Protein AF-A0A7V9KJ87-F1 (afdb_monomer_lite)

Foldseek 3Di:
DDPVVVVVVVVVVVVVPPPPDDDDDDDDDDDDDDPPDPDDPPPPPLPPPPPDDPADEFQDFAPALSRHQQSDADPRTHHHDVQQAPHGLVFACLPDPHFAAGPPDPQWGWFAAPSSGIHIFGLVLWDADADDAQVVLCVVRNPPKTKTAHPHDSDDNPRRITITHRDDPPPPPPVDDPPPPPDDPPPDDDDDD

Radius of gyration: 27.13 Å; chains: 1; bounding box: 81×59×67 Å

Secondary structure (DSSP, 8-state):
--THHHHHHHHHHHHTTSS---S----------------S-SSSGGGSTTSSS-PBPTTSB-SSGGGBTTS-EETTEE-PPTT-TT--TT--TTTSSS--EETTEEEEEEEEBTTS-EEEEEEEEEE----SSHHHHHHHH-TT-EEEE--STTS-TTTSEEEEEE--------S---------SSSS-----

Structure (mmCIF, N/CA/C/O backbone):
data_AF-A0A7V9KJ87-F1
#
_entry.id   AF-A0A7V9KJ87-F1
#
loop_
_atom_site.group_PDB
_atom_site.id
_atom_site.type_symbol
_atom_site.label_atom_id
_atom_site.label_alt_id
_atom_site.label_comp_id
_atom_site.label_asym_id
_atom_site.label_entity_id
_atom_site.label_seq_id
_atom_site.pdbx_PDB_ins_code
_atom_site.Cartn_x
_atom_site.Cartn_y
_atom_site.Cartn_z
_atom_site.occupancy
_atom_site.B_iso_or_equiv
_atom_site.auth_seq_id
_atom_site.auth_comp_id
_atom_site.auth_asym_id
_atom_site.auth_atom_id
_atom_site.pdbx_PDB_model_num
ATOM 1 N N . MET A 1 1 ? -3.103 -30.016 -37.777 1.00 51.94 1 MET A N 1
ATOM 2 C CA . MET A 1 1 ? -3.521 -29.945 -36.360 1.00 51.94 1 MET A CA 1
ATOM 3 C C . MET A 1 1 ? -4.794 -30.754 -36.247 1.00 51.94 1 MET A C 1
ATOM 5 O O . MET A 1 1 ? -5.833 -30.295 -36.702 1.00 51.94 1 MET A O 1
ATOM 9 N N . ASP A 1 2 ? -4.675 -31.987 -35.764 1.00 58.41 2 ASP A N 1
ATOM 10 C CA . ASP A 1 2 ? -5.720 -33.006 -35.881 1.00 58.41 2 ASP A CA 1
ATOM 11 C C . ASP A 1 2 ? -6.786 -32.854 -34.793 1.00 58.41 2 ASP A C 1
ATOM 13 O O . ASP A 1 2 ? -6.514 -33.025 -33.601 1.00 58.41 2 ASP A O 1
ATOM 17 N N 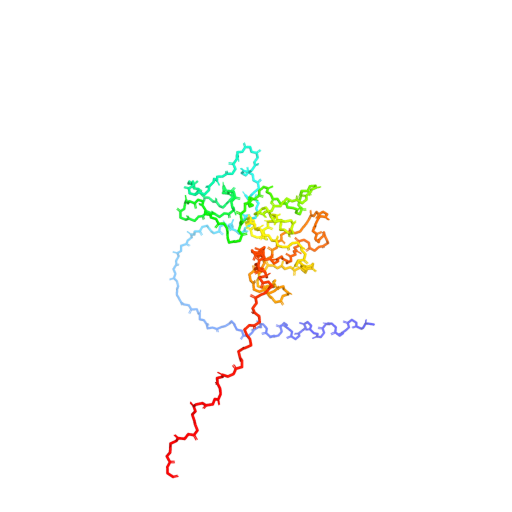. GLY A 1 3 ? -8.010 -32.524 -35.215 1.00 56.44 3 GLY A N 1
ATOM 18 C CA . GLY A 1 3 ? -9.161 -32.304 -34.330 1.00 56.44 3 GLY A CA 1
ATOM 19 C C . GLY A 1 3 ? -9.594 -33.546 -33.545 1.00 56.44 3 GLY A C 1
ATOM 20 O O . GLY A 1 3 ? -10.187 -33.421 -32.477 1.00 56.44 3 GLY A O 1
ATOM 21 N N . GLU A 1 4 ? -9.225 -34.743 -34.001 1.00 65.00 4 GLU A N 1
ATOM 22 C CA . GLU A 1 4 ? -9.594 -36.007 -33.349 1.00 65.00 4 GLU A CA 1
ATOM 23 C C . GLU A 1 4 ? -8.872 -36.231 -32.011 1.00 65.00 4 GLU A C 1
ATOM 25 O O . GLU A 1 4 ? -9.375 -36.924 -31.125 1.00 65.00 4 GLU A O 1
ATOM 30 N N . ARG A 1 5 ? -7.715 -35.587 -31.809 1.00 63.75 5 ARG A N 1
ATOM 31 C CA . ARG A 1 5 ? -6.933 -35.717 -30.570 1.00 63.75 5 ARG A CA 1
ATOM 32 C C . ARG A 1 5 ? -7.550 -34.971 -29.385 1.00 63.75 5 ARG A C 1
ATOM 34 O O . ARG A 1 5 ? -7.338 -35.365 -28.240 1.00 63.75 5 ARG A O 1
ATOM 41 N N . LEU A 1 6 ? -8.324 -33.917 -29.648 1.00 69.12 6 LEU A N 1
ATOM 42 C CA . LEU A 1 6 ? -9.006 -33.137 -28.610 1.00 69.12 6 LEU A CA 1
ATOM 43 C C . LEU A 1 6 ? -10.250 -33.856 -28.075 1.00 69.12 6 LEU A C 1
ATOM 45 O O . LEU A 1 6 ? -10.506 -33.808 -26.870 1.00 69.12 6 LEU A O 1
ATOM 49 N N . ASP A 1 7 ? -10.962 -34.585 -28.936 1.00 65.31 7 ASP A N 1
ATOM 50 C CA . ASP A 1 7 ? -12.196 -35.289 -28.566 1.00 65.31 7 ASP A CA 1
ATOM 51 C C . ASP A 1 7 ? -11.928 -36.501 -27.648 1.00 65.31 7 ASP A C 1
ATOM 53 O O . ASP A 1 7 ? -12.710 -36.819 -26.747 1.00 65.31 7 ASP A O 1
ATOM 57 N N . GLN A 1 8 ? -10.761 -37.144 -27.787 1.00 64.38 8 GLN A N 1
ATOM 58 C CA . GLN A 1 8 ? -10.353 -38.234 -26.891 1.00 64.38 8 GLN A CA 1
ATOM 59 C C . GLN A 1 8 ? -10.003 -37.756 -25.473 1.00 64.38 8 GLN A C 1
ATOM 61 O O . GLN A 1 8 ? -10.285 -38.469 -24.508 1.00 64.38 8 GLN A O 1
ATOM 66 N N . MET A 1 9 ? -9.453 -36.546 -25.309 1.00 65.56 9 MET A N 1
ATOM 67 C CA . MET A 1 9 ? -9.140 -36.011 -23.974 1.00 65.56 9 MET A CA 1
ATOM 68 C C . MET A 1 9 ? -10.388 -35.550 -23.211 1.00 65.56 9 MET A C 1
ATOM 70 O O . MET A 1 9 ? -10.408 -35.590 -21.983 1.00 65.56 9 MET A O 1
ATOM 74 N N . THR A 1 10 ? -11.458 -35.152 -23.903 1.00 64.19 10 THR A N 1
ATOM 75 C CA . THR A 1 10 ? -12.707 -34.739 -23.239 1.00 64.19 10 THR A CA 1
ATOM 76 C C . THR A 1 10 ? -13.516 -35.938 -22.736 1.00 64.19 10 THR A C 1
ATOM 78 O O . THR A 1 10 ? -14.139 -35.863 -21.674 1.00 64.19 10 THR A O 1
ATOM 81 N N . LYS A 1 11 ? -13.453 -37.080 -23.435 1.00 63.59 11 LYS A N 1
ATOM 82 C CA . LYS A 1 11 ? -14.162 -38.311 -23.044 1.00 63.59 11 LYS A CA 1
ATOM 83 C C . LYS A 1 11 ? -13.616 -38.957 -21.762 1.00 63.59 11 LYS A C 1
ATOM 85 O O . LYS A 1 11 ? -14.397 -39.515 -20.992 1.00 63.59 11 LYS A O 1
ATOM 90 N N . THR A 1 12 ? -12.321 -38.836 -21.466 1.00 59.53 12 THR A N 1
ATOM 91 C CA . THR A 1 12 ? -11.727 -39.429 -20.249 1.00 59.53 12 THR A CA 1
ATOM 92 C C . THR A 1 12 ? -12.060 -38.650 -18.971 1.00 59.53 12 THR A C 1
ATOM 94 O O . THR A 1 12 ? -12.232 -39.251 -17.910 1.00 59.53 12 THR A O 1
ATOM 97 N N . LEU A 1 13 ? -12.260 -37.331 -19.059 1.00 57.34 13 LEU A N 1
ATOM 98 C CA . LEU A 1 13 ? -12.658 -36.492 -17.918 1.00 57.34 13 LEU A CA 1
ATOM 99 C C . LEU A 1 13 ? -14.139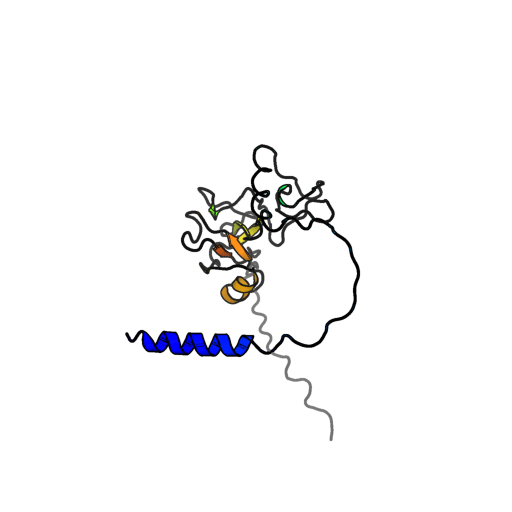 -36.660 -17.529 1.00 57.34 13 LEU A C 1
ATOM 101 O O . LEU A 1 13 ? -14.483 -36.578 -16.346 1.00 57.34 13 LEU A O 1
ATOM 105 N N . ALA A 1 14 ? -15.015 -36.964 -18.492 1.00 56.22 14 ALA A N 1
ATOM 106 C CA . ALA A 1 14 ? -16.431 -37.224 -18.224 1.00 56.22 14 ALA A CA 1
ATOM 107 C C . ALA A 1 14 ? -16.663 -38.563 -17.492 1.00 56.22 14 ALA A C 1
ATOM 109 O O . ALA A 1 14 ? -17.558 -38.664 -16.654 1.00 56.22 14 ALA A O 1
ATOM 110 N N . ALA A 1 15 ? -15.822 -39.575 -17.732 1.00 55.34 15 ALA A N 1
ATOM 111 C CA . ALA A 1 15 ? -15.936 -40.875 -17.066 1.00 55.34 15 ALA A CA 1
ATOM 112 C C . ALA A 1 15 ? -15.489 -40.845 -15.588 1.00 55.34 15 ALA A C 1
ATOM 114 O O . ALA A 1 15 ? -16.014 -41.594 -14.765 1.00 55.34 15 ALA A O 1
ATOM 115 N N . ALA A 1 16 ? -14.573 -39.943 -15.217 1.00 52.59 16 ALA A N 1
ATOM 116 C CA . ALA A 1 16 ? -14.042 -39.849 -13.853 1.00 52.59 16 ALA A CA 1
ATOM 117 C C . ALA A 1 16 ? -14.986 -39.151 -12.848 1.00 52.59 16 ALA A C 1
ATOM 119 O O . ALA A 1 16 ? -14.766 -39.221 -11.639 1.00 52.59 16 ALA A O 1
ATOM 120 N N . THR A 1 17 ? -16.048 -38.486 -13.315 1.00 52.00 17 THR A N 1
ATOM 121 C CA . THR A 1 17 ? -16.971 -37.716 -12.456 1.00 52.00 17 THR A CA 1
ATOM 122 C C . THR A 1 17 ? -18.294 -38.433 -12.148 1.00 52.00 17 THR A C 1
ATOM 124 O O . THR A 1 17 ? -19.100 -37.925 -11.366 1.00 52.00 17 THR A O 1
ATOM 127 N N . ALA A 1 18 ? -18.507 -39.645 -12.674 1.00 51.78 18 ALA A N 1
ATOM 128 C CA . ALA A 1 18 ? -19.776 -40.373 -12.565 1.00 51.78 18 ALA A CA 1
ATOM 129 C C . ALA A 1 18 ? -19.898 -41.348 -11.366 1.00 51.78 18 ALA A C 1
ATOM 131 O O . ALA A 1 18 ? -20.960 -41.935 -11.166 1.00 51.78 18 ALA A O 1
ATOM 132 N N . THR A 1 19 ? -18.870 -41.512 -10.524 1.00 52.78 19 THR A N 1
ATOM 133 C CA . THR A 1 19 ? -18.797 -42.601 -9.516 1.00 52.78 19 THR A CA 1
ATOM 134 C C . THR A 1 19 ? -18.666 -42.152 -8.053 1.00 52.78 19 THR A C 1
ATOM 136 O O . THR A 1 19 ? -18.050 -42.837 -7.244 1.00 52.78 19 THR A O 1
ATOM 139 N N . ARG A 1 20 ? -19.283 -41.031 -7.643 1.00 51.78 20 ARG A N 1
ATOM 140 C CA . ARG A 1 20 ? -19.426 -40.684 -6.202 1.00 51.78 20 ARG A CA 1
ATOM 141 C C . ARG A 1 20 ? -20.788 -40.096 -5.823 1.00 51.78 20 ARG A C 1
ATOM 143 O O . ARG A 1 20 ? -20.880 -39.125 -5.077 1.00 51.78 20 ARG A O 1
ATOM 150 N N . ARG A 1 21 ? -21.876 -40.685 -6.322 1.00 53.84 21 ARG A N 1
ATOM 151 C CA . ARG A 1 21 ? -23.233 -40.417 -5.814 1.00 53.84 21 ARG A CA 1
ATOM 152 C C . ARG A 1 21 ? -24.011 -41.710 -5.637 1.00 53.84 21 ARG A C 1
ATOM 154 O O . ARG A 1 21 ? -24.773 -42.092 -6.515 1.00 53.84 21 ARG A O 1
ATOM 161 N N . ARG A 1 22 ? -23.836 -42.354 -4.489 1.00 54.72 22 ARG A N 1
ATOM 162 C CA . ARG A 1 22 ? -24.800 -43.249 -3.827 1.00 54.72 22 ARG A CA 1
ATOM 163 C C . ARG A 1 22 ? -24.278 -43.462 -2.408 1.00 54.72 22 ARG A C 1
ATOM 165 O O . ARG A 1 22 ? -23.069 -43.567 -2.258 1.00 54.72 22 ARG A O 1
ATOM 172 N N . VAL A 1 23 ? -25.189 -43.547 -1.430 1.00 55.09 23 VAL A N 1
ATOM 173 C CA . VAL A 1 23 ? -24.959 -43.574 0.037 1.00 55.09 23 VAL A CA 1
ATOM 174 C C . VAL A 1 23 ? -24.826 -42.130 0.581 1.00 55.09 23 VAL A C 1
ATOM 176 O O . VAL A 1 23 ? -23.797 -41.504 0.401 1.00 55.09 23 VAL A O 1
ATOM 179 N N . LEU A 1 24 ? -25.835 -41.449 1.147 1.00 57.38 24 LEU A N 1
ATOM 180 C CA . LEU A 1 24 ? -26.995 -41.863 1.947 1.00 57.38 24 LEU A CA 1
ATOM 181 C C . LEU A 1 24 ? -28.214 -40.946 1.727 1.00 57.38 24 LEU A C 1
ATOM 183 O O . LEU A 1 24 ? -28.105 -39.723 1.684 1.00 57.38 24 LEU A O 1
ATOM 187 N N . ARG A 1 25 ? -29.387 -41.580 1.638 1.00 50.22 25 ARG A N 1
ATOM 188 C CA . ARG A 1 25 ? -30.725 -40.999 1.810 1.00 50.22 25 ARG A CA 1
ATOM 189 C C . ARG A 1 25 ? -31.203 -41.299 3.240 1.00 50.22 25 ARG A C 1
ATOM 191 O O . ARG A 1 25 ? -31.045 -42.430 3.683 1.00 50.22 25 ARG A O 1
ATOM 198 N N . GLY A 1 26 ? -31.859 -40.325 3.874 1.00 51.03 26 GLY A N 1
ATOM 199 C CA . GLY A 1 26 ? -32.592 -40.435 5.151 1.00 51.03 26 GLY A CA 1
ATOM 200 C C . GLY A 1 26 ? -32.078 -39.400 6.162 1.00 51.03 26 GLY A C 1
ATOM 201 O O . GLY A 1 26 ? -30.887 -39.381 6.417 1.00 51.03 26 GLY A O 1
ATOM 202 N N . LEU A 1 27 ? -32.840 -38.471 6.745 1.00 50.53 27 LEU A N 1
ATOM 203 C CA . LEU A 1 27 ? -34.281 -38.299 6.915 1.00 50.53 27 LEU A CA 1
ATOM 204 C C . LEU A 1 27 ? -34.658 -36.795 6.921 1.00 50.53 27 LEU A C 1
ATOM 206 O O . LEU A 1 27 ? -33.938 -35.950 7.436 1.00 50.53 27 LEU A O 1
ATOM 210 N N . THR A 1 28 ? -35.824 -36.525 6.335 1.00 58.16 28 THR A N 1
ATOM 211 C CA . THR A 1 28 ? -36.839 -35.475 6.574 1.00 58.16 28 THR A CA 1
ATOM 212 C C . THR A 1 28 ? -36.620 -34.384 7.642 1.00 58.16 28 THR A C 1
ATOM 214 O O . THR A 1 28 ? -36.520 -34.684 8.825 1.00 58.16 28 THR A O 1
ATOM 217 N N . THR A 1 29 ? -36.835 -33.111 7.284 1.00 46.66 29 THR A N 1
ATOM 218 C CA . THR A 1 29 ? -38.068 -32.345 7.609 1.00 46.66 29 THR A CA 1
ATOM 219 C C . THR A 1 29 ? -38.040 -30.931 7.013 1.00 46.66 29 THR A C 1
ATOM 221 O O . THR A 1 29 ? -36.999 -30.367 6.696 1.00 46.66 29 THR A O 1
ATOM 224 N N . ARG A 1 30 ? -39.249 -30.417 6.784 1.00 50.03 30 ARG A N 1
ATOM 225 C CA . ARG A 1 30 ? -39.627 -29.185 6.090 1.00 50.03 30 ARG A CA 1
ATOM 226 C C . ARG A 1 30 ? -39.151 -27.908 6.795 1.00 50.03 30 ARG A C 1
ATOM 228 O O . ARG A 1 30 ? -39.484 -27.696 7.954 1.00 50.03 30 ARG A O 1
ATOM 235 N N . SER A 1 31 ? -38.630 -26.969 6.012 1.00 47.84 31 SER A N 1
ATOM 236 C CA . SER A 1 31 ? -39.124 -25.587 6.028 1.00 47.84 31 SER A CA 1
ATOM 237 C C . SER A 1 31 ? -38.894 -24.928 4.667 1.00 47.84 31 SER A C 1
ATOM 239 O O . SER A 1 31 ? -37.776 -24.831 4.164 1.00 47.84 31 SER A O 1
ATOM 241 N N . LEU A 1 32 ? -40.002 -24.510 4.046 1.00 53.22 32 LEU A N 1
ATOM 242 C CA . LEU A 1 32 ? -39.994 -23.505 2.994 1.00 53.22 32 LEU A CA 1
ATOM 243 C C . LEU A 1 32 ? -39.412 -22.219 3.589 1.00 53.22 32 LEU A C 1
ATOM 245 O O . LEU A 1 32 ? -39.958 -21.673 4.544 1.00 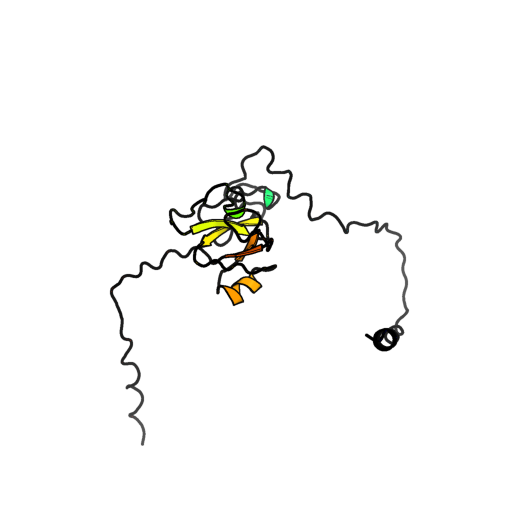53.22 32 LEU A O 1
ATOM 249 N N . GLY A 1 33 ? -38.336 -21.723 2.993 1.00 49.75 33 GLY A N 1
ATOM 250 C CA . GLY A 1 33 ? -37.773 -20.417 3.296 1.00 49.75 33 GLY A CA 1
ATOM 251 C C . GLY A 1 33 ? -37.000 -19.924 2.086 1.00 49.75 33 GLY A C 1
ATOM 252 O O . GLY A 1 33 ? -35.960 -20.477 1.745 1.00 49.75 33 GLY A O 1
ATOM 253 N N . PHE A 1 34 ? -37.553 -18.921 1.411 1.00 52.38 34 PHE A N 1
ATOM 254 C CA . PHE A 1 34 ? -36.993 -18.224 0.257 1.00 52.38 34 PHE A CA 1
ATOM 255 C C . PHE A 1 34 ? -35.479 -17.969 0.388 1.00 52.38 34 PHE A C 1
ATOM 257 O O . PHE A 1 34 ? -35.051 -17.053 1.086 1.00 52.38 34 PHE A O 1
ATOM 264 N N . ALA A 1 35 ? -34.667 -18.724 -0.351 1.00 49.59 35 ALA A N 1
ATOM 265 C CA . ALA A 1 35 ? -33.247 -18.439 -0.544 1.00 49.59 35 ALA A CA 1
ATOM 266 C C . ALA A 1 35 ? -33.029 -17.784 -1.918 1.00 49.59 35 ALA A C 1
ATOM 268 O O . ALA A 1 35 ? -32.321 -18.309 -2.774 1.00 49.59 35 ALA A O 1
ATOM 269 N N . LEU A 1 36 ? -33.663 -16.629 -2.147 1.00 51.75 36 LEU A N 1
ATOM 270 C CA . LEU A 1 36 ? -33.323 -15.780 -3.288 1.00 51.75 36 LEU A CA 1
ATOM 271 C C . LEU A 1 36 ? -32.022 -15.023 -2.983 1.00 51.75 36 LEU A C 1
ATOM 273 O O . LEU A 1 36 ? -31.989 -14.042 -2.245 1.00 51.75 36 LEU A O 1
ATOM 277 N N . SER A 1 37 ? -30.943 -15.530 -3.575 1.00 51.88 37 SER A N 1
ATOM 278 C CA . SER A 1 37 ? -29.940 -14.746 -4.301 1.00 51.88 37 SER A CA 1
ATOM 279 C C . SER A 1 37 ? -29.427 -13.469 -3.622 1.00 51.88 37 SER A C 1
ATOM 281 O O . SER A 1 37 ? -29.738 -12.354 -4.030 1.00 51.88 37 SER A O 1
ATOM 283 N N . ARG A 1 38 ? -28.512 -13.620 -2.658 1.00 48.00 38 ARG A N 1
ATOM 284 C CA . ARG A 1 38 ? -27.535 -12.571 -2.303 1.00 48.00 38 ARG A CA 1
ATOM 285 C C . ARG A 1 38 ? -26.102 -13.060 -2.526 1.00 48.00 38 ARG A C 1
ATOM 287 O O . ARG A 1 38 ? -25.274 -13.053 -1.624 1.00 48.00 38 ARG A O 1
ATOM 294 N N . ARG A 1 39 ? -25.801 -13.512 -3.744 1.00 48.53 39 ARG A N 1
ATOM 295 C CA . ARG A 1 39 ? -24.422 -13.658 -4.237 1.00 48.53 39 ARG A CA 1
ATOM 296 C C . ARG A 1 39 ? -24.271 -12.784 -5.473 1.00 48.53 39 ARG A C 1
ATOM 298 O O . ARG A 1 39 ? -24.694 -13.159 -6.555 1.00 48.53 39 ARG A O 1
ATOM 305 N N . GLY A 1 40 ? -23.708 -11.600 -5.274 1.00 46.19 40 GLY A N 1
ATOM 306 C CA . GLY A 1 40 ? -23.420 -10.644 -6.338 1.00 46.19 40 GLY A CA 1
ATOM 307 C C . GLY A 1 40 ? -23.692 -9.226 -5.859 1.00 46.19 40 GLY A C 1
ATOM 308 O O . GLY A 1 40 ? -24.838 -8.903 -5.573 1.00 46.19 40 GLY A O 1
ATOM 309 N N . ARG A 1 41 ? -22.636 -8.402 -5.807 1.00 45.31 41 ARG A N 1
ATOM 310 C CA . ARG A 1 41 ? -22.544 -7.017 -5.280 1.00 45.31 41 ARG A CA 1
ATOM 311 C C . ARG A 1 41 ? -21.975 -6.895 -3.859 1.00 45.31 41 ARG A C 1
ATOM 313 O O . ARG A 1 41 ? -22.592 -6.300 -2.984 1.00 45.31 41 ARG A O 1
ATOM 320 N N . ALA A 1 42 ? -20.755 -7.394 -3.654 1.00 43.12 42 ALA A N 1
ATOM 321 C CA . ALA A 1 42 ? -19.874 -6.888 -2.594 1.00 43.12 42 ALA A CA 1
ATOM 322 C C . ALA A 1 42 ? -18.767 -5.946 -3.122 1.00 43.12 42 ALA A C 1
ATOM 324 O O . ALA A 1 42 ? -18.072 -5.338 -2.318 1.00 43.12 42 ALA A O 1
ATOM 325 N N . ASP A 1 43 ? -18.647 -5.747 -4.443 1.00 44.69 43 ASP A N 1
ATOM 326 C CA . ASP A 1 43 ? -17.518 -5.002 -5.033 1.00 44.69 43 ASP A CA 1
ATOM 327 C C . ASP A 1 43 ? -17.849 -3.591 -5.551 1.00 44.69 43 ASP A C 1
ATOM 329 O O . ASP A 1 43 ? -16.960 -2.879 -6.015 1.00 44.69 43 ASP A O 1
ATOM 333 N N . THR A 1 44 ? -19.100 -3.126 -5.448 1.00 43.41 44 THR A N 1
ATOM 334 C CA . THR A 1 44 ? -19.500 -1.811 -5.997 1.00 43.41 44 THR A CA 1
ATOM 335 C C . THR A 1 44 ? -19.939 -0.764 -4.973 1.00 43.41 44 THR A C 1
ATOM 337 O O . THR A 1 44 ? -20.074 0.397 -5.341 1.00 43.41 44 THR A O 1
ATOM 340 N N . VAL A 1 45 ? -20.056 -1.090 -3.679 1.00 45.84 45 VAL A N 1
ATOM 341 C CA . VAL A 1 45 ? -20.468 -0.106 -2.643 1.00 45.84 45 VAL A CA 1
ATOM 342 C C . VAL A 1 45 ? -19.272 0.625 -1.998 1.00 45.84 45 VAL A C 1
ATOM 344 O O . VAL A 1 45 ? -19.433 1.552 -1.210 1.00 45.84 45 VAL A O 1
ATOM 347 N N . ALA A 1 46 ? -18.033 0.282 -2.362 1.00 47.50 46 ALA A N 1
ATOM 348 C CA . ALA A 1 46 ? -16.844 0.935 -1.806 1.00 47.50 46 ALA A CA 1
ATOM 349 C C . ALA A 1 46 ? -16.498 2.298 -2.447 1.00 47.50 46 ALA A C 1
ATOM 351 O O . ALA A 1 46 ? -15.546 2.937 -2.004 1.00 47.50 46 ALA A O 1
ATOM 352 N N . LYS A 1 47 ? -17.233 2.760 -3.474 1.00 45.78 47 LYS A N 1
ATOM 353 C CA . LYS A 1 47 ? -16.844 3.940 -4.275 1.00 45.78 47 LYS A CA 1
ATOM 354 C C . LYS A 1 47 ? -17.597 5.250 -4.005 1.00 45.78 47 LYS A C 1
ATOM 356 O O . LYS A 1 47 ? -17.144 6.274 -4.501 1.00 45.78 47 LYS A O 1
ATOM 361 N N . GLU A 1 48 ? -18.659 5.280 -3.198 1.00 43.66 48 GLU A N 1
ATOM 362 C CA . GLU A 1 48 ? -19.493 6.498 -3.066 1.00 43.66 48 GLU A CA 1
ATOM 363 C C . GLU A 1 48 ? -19.399 7.245 -1.723 1.00 43.66 48 GLU A C 1
ATOM 365 O O . GLU A 1 48 ? -20.073 8.251 -1.529 1.00 43.66 48 GLU A O 1
ATOM 370 N N . ALA A 1 49 ? -18.525 6.838 -0.797 1.00 45.91 49 ALA A N 1
ATOM 371 C CA . ALA A 1 49 ? -18.333 7.583 0.459 1.00 45.91 49 ALA A CA 1
ATOM 372 C C . ALA A 1 49 ? -17.281 8.710 0.373 1.00 45.91 49 ALA A C 1
ATOM 374 O O . ALA A 1 49 ? -17.159 9.504 1.301 1.00 45.91 49 ALA A O 1
ATOM 375 N N . THR A 1 50 ? -16.533 8.813 -0.728 1.00 49.31 50 THR A N 1
ATOM 376 C CA . THR A 1 50 ? -15.485 9.834 -0.932 1.00 49.31 50 THR A CA 1
ATOM 377 C C . THR A 1 50 ? -15.946 11.011 -1.788 1.00 49.31 50 THR A C 1
ATOM 379 O O . THR A 1 50 ? -15.117 11.761 -2.289 1.00 49.31 50 THR A O 1
ATOM 382 N N . ALA A 1 51 ? -17.255 11.191 -1.989 1.00 44.59 51 ALA A N 1
ATOM 383 C CA . ALA A 1 51 ? -17.724 12.258 -2.862 1.00 44.59 51 ALA A CA 1
ATOM 384 C C . ALA A 1 51 ? -17.530 13.656 -2.247 1.00 44.59 51 ALA A C 1
ATOM 386 O O . ALA A 1 51 ? -17.202 14.567 -2.998 1.00 44.59 51 ALA A O 1
ATOM 387 N N . ARG A 1 52 ? -17.708 13.872 -0.926 1.00 50.75 52 ARG A N 1
ATOM 388 C CA . ARG A 1 52 ? -17.663 15.243 -0.341 1.00 50.75 52 ARG A CA 1
ATOM 389 C C . ARG A 1 52 ? -17.232 15.388 1.133 1.00 50.75 52 ARG A C 1
ATOM 391 O O . ARG A 1 52 ? -17.234 16.504 1.644 1.00 50.75 52 ARG A O 1
ATOM 398 N N . GLY A 1 53 ? -16.850 14.323 1.842 1.00 56.16 53 GLY A N 1
ATOM 399 C CA . GLY A 1 53 ? -16.504 14.391 3.271 1.00 56.16 53 GLY A CA 1
ATOM 400 C C . GLY A 1 53 ? -15.090 13.893 3.537 1.00 56.16 53 GLY A C 1
ATOM 401 O O . GLY A 1 53 ? -14.782 12.760 3.181 1.00 56.16 53 GLY A O 1
ATOM 402 N N . ARG A 1 54 ? -14.241 14.725 4.159 1.00 80.56 54 ARG A N 1
ATOM 403 C CA . ARG A 1 54 ? -12.877 14.353 4.582 1.00 80.56 54 ARG A CA 1
ATOM 404 C C . ARG A 1 54 ? -12.905 12.979 5.256 1.00 80.56 54 ARG A C 1
ATOM 406 O O . ARG A 1 54 ? -13.735 12.745 6.136 1.00 80.56 54 ARG A O 1
ATOM 413 N N . CYS A 1 55 ? -11.997 12.090 4.869 1.00 90.31 55 CYS A N 1
ATOM 414 C CA . CYS A 1 55 ? -11.846 10.807 5.542 1.00 90.31 55 CYS A CA 1
ATOM 415 C C . CYS A 1 55 ? -11.600 10.992 7.057 1.00 90.31 55 CYS A C 1
ATOM 417 O O . CYS A 1 55 ? -11.028 11.989 7.510 1.00 90.31 55 CYS A O 1
ATOM 419 N N . ARG A 1 56 ? -12.030 10.014 7.855 1.00 94.56 56 ARG A N 1
ATOM 420 C CA . ARG A 1 56 ? -11.911 10.017 9.315 1.00 94.56 56 ARG A CA 1
ATOM 421 C C . ARG A 1 56 ? -10.486 9.709 9.760 1.00 94.56 56 ARG A C 1
ATOM 423 O O . ARG A 1 56 ? -9.826 8.804 9.230 1.00 94.56 56 ARG A O 1
ATOM 430 N N . LYS A 1 57 ? -9.994 10.450 10.751 1.00 93.88 57 LYS A N 1
ATOM 431 C CA . LYS A 1 57 ? -8.634 10.305 11.292 1.00 93.88 57 LYS A CA 1
ATOM 432 C C . LYS A 1 57 ? -8.547 9.144 12.284 1.00 93.88 57 LYS A C 1
ATOM 434 O O . LYS A 1 57 ? -9.533 8.548 12.709 1.00 93.88 57 LYS A O 1
ATOM 439 N N . LYS A 1 58 ? -7.319 8.799 12.680 1.00 93.56 58 LYS A N 1
ATOM 440 C CA . LYS A 1 58 ? -7.046 7.758 13.686 1.00 93.56 58 LYS A CA 1
ATOM 441 C C . LYS A 1 58 ? -7.851 8.023 14.970 1.00 93.56 58 LYS A C 1
ATOM 443 O O . LYS A 1 58 ? -7.839 9.139 15.470 1.00 93.56 58 LYS A O 1
ATOM 448 N N . LYS A 1 59 ? -8.426 6.963 15.552 1.00 95.88 59 LYS A N 1
ATOM 449 C CA . LYS A 1 59 ? -9.277 6.958 16.761 1.00 95.88 59 LYS A CA 1
ATOM 450 C C . LYS A 1 59 ? -10.679 7.556 16.594 1.00 95.88 59 LYS A C 1
ATOM 452 O O . LYS A 1 59 ? -11.446 7.462 17.547 1.00 95.88 59 LYS A O 1
ATOM 457 N N . GLU A 1 60 ? -11.049 8.096 15.440 1.00 96.38 60 GLU A N 1
ATOM 458 C CA . GLU A 1 60 ? -12.440 8.486 15.188 1.00 96.38 60 GLU A CA 1
ATOM 459 C C . GLU A 1 60 ? -13.316 7.245 14.988 1.00 96.38 60 GLU A C 1
ATOM 461 O O . GLU A 1 60 ? -12.823 6.189 14.571 1.00 96.38 60 GLU A O 1
ATOM 466 N N . ASP A 1 61 ? -14.601 7.348 15.331 1.00 97.31 61 ASP A N 1
ATOM 467 C CA . ASP A 1 61 ? -15.551 6.254 15.134 1.00 97.31 61 ASP A CA 1
ATOM 468 C C . ASP A 1 61 ? -15.709 5.940 13.645 1.00 97.31 61 ASP A C 1
ATOM 470 O O . ASP A 1 61 ? -15.635 6.831 12.807 1.00 97.31 61 ASP A O 1
ATOM 474 N N . CYS A 1 62 ? -15.949 4.686 13.293 1.00 96.31 62 CYS A N 1
ATOM 475 C CA . CYS A 1 62 ? -16.183 4.270 11.913 1.00 96.31 62 CYS A CA 1
ATOM 476 C C . CYS A 1 62 ? -17.137 3.082 11.859 1.00 96.31 62 CYS A C 1
ATOM 478 O O . CYS A 1 62 ? -17.214 2.277 12.790 1.00 96.31 62 CYS A O 1
ATOM 480 N N . ARG A 1 63 ? -17.863 2.968 10.745 1.00 95.69 63 ARG A N 1
ATOM 481 C CA . ARG A 1 63 ? -18.702 1.797 10.438 1.00 95.69 63 ARG A CA 1
ATOM 482 C C . ARG A 1 63 ? -18.084 0.882 9.378 1.00 95.69 63 ARG A C 1
ATOM 484 O O . ARG A 1 63 ? -18.527 -0.250 9.244 1.00 95.69 63 ARG A O 1
ATOM 491 N N . GLY A 1 64 ? -17.066 1.358 8.661 1.00 93.44 64 GLY A N 1
ATOM 492 C CA . GLY A 1 64 ? -16.372 0.614 7.614 1.00 93.44 64 GLY A CA 1
ATOM 493 C C . GLY A 1 64 ? -15.035 1.250 7.241 1.00 93.44 64 GLY A C 1
ATOM 494 O O . GLY A 1 64 ? -14.757 2.397 7.602 1.00 93.44 64 GLY A O 1
ATOM 495 N N . ASP A 1 65 ? -14.210 0.484 6.532 1.00 94.50 65 ASP A N 1
ATOM 496 C CA . ASP A 1 65 ? -12.839 0.844 6.147 1.00 94.50 65 ASP A CA 1
ATOM 497 C C . ASP A 1 65 ? -12.772 2.091 5.261 1.00 94.50 65 ASP A C 1
ATOM 499 O O . ASP A 1 65 ? -11.916 2.953 5.464 1.00 94.50 65 ASP A O 1
ATOM 503 N N . ASN A 1 66 ? -13.735 2.235 4.349 1.00 91.06 66 ASN A N 1
ATOM 504 C CA . ASN A 1 66 ? -13.860 3.368 3.430 1.00 91.06 66 ASN A CA 1
ATOM 505 C C . ASN A 1 66 ? -14.084 4.723 4.124 1.00 91.06 66 ASN A C 1
ATOM 507 O O . ASN A 1 66 ? -13.934 5.763 3.491 1.00 91.06 66 ASN A O 1
ATOM 511 N N . GLN A 1 67 ? -14.435 4.731 5.412 1.00 93.50 67 GLN A N 1
ATOM 512 C CA . GLN A 1 67 ? -14.583 5.966 6.181 1.00 93.50 67 GLN A CA 1
ATOM 513 C C . GLN A 1 67 ? -13.248 6.471 6.720 1.00 93.50 67 GLN A C 1
ATOM 515 O O . GLN A 1 67 ? -13.151 7.646 7.049 1.00 93.50 67 GLN A O 1
ATOM 520 N N . CYS A 1 68 ? -12.231 5.617 6.851 1.00 95.62 68 CYS A N 1
ATOM 521 C CA . CYS A 1 68 ? -10.970 5.956 7.499 1.00 95.62 68 CYS A CA 1
ATOM 522 C C . CYS A 1 68 ? -9.917 6.389 6.480 1.00 95.62 68 CYS A C 1
ATOM 524 O O . CYS A 1 68 ? -9.704 5.715 5.478 1.00 95.62 68 CYS A O 1
ATOM 526 N N . CYS A 1 69 ? -9.143 7.434 6.785 1.00 95.19 69 CYS A N 1
ATOM 527 C CA . CYS A 1 69 ? -8.048 7.876 5.913 1.00 95.19 69 CYS A CA 1
ATOM 528 C C . CYS A 1 69 ? -6.965 6.815 5.696 1.00 95.19 69 CYS A C 1
ATOM 530 O O . CYS A 1 69 ? -6.182 6.922 4.764 1.00 95.19 69 CYS A O 1
ATOM 532 N N . SER A 1 70 ? -6.866 5.829 6.579 1.00 95.31 70 SER A N 1
ATOM 533 C CA . SER A 1 70 ? -5.956 4.690 6.451 1.00 95.31 70 SER A CA 1
ATOM 534 C C . SER A 1 70 ? -6.525 3.535 5.623 1.00 95.31 70 SER A C 1
ATOM 536 O O . SER A 1 70 ? -5.778 2.625 5.266 1.00 95.31 70 SER A O 1
ATOM 538 N N . GLY A 1 71 ? -7.839 3.531 5.380 1.00 94.81 71 GLY A N 1
ATOM 539 C CA . GLY A 1 71 ? -8.579 2.376 4.878 1.00 94.81 71 GLY A CA 1
ATOM 540 C C . GLY A 1 71 ? -8.756 1.260 5.913 1.00 94.81 71 GLY A C 1
ATOM 541 O O . GLY A 1 71 ? -8.974 0.123 5.525 1.00 94.81 71 GLY A O 1
ATOM 542 N N . VAL A 1 72 ? -8.595 1.529 7.219 1.00 96.50 72 VAL A N 1
ATOM 543 C CA . VAL A 1 72 ? -8.709 0.496 8.269 1.00 96.50 72 VAL A CA 1
ATOM 544 C C . VAL A 1 72 ? -9.607 0.953 9.416 1.00 96.50 72 VAL A C 1
ATOM 546 O O . VAL A 1 72 ? -9.231 1.811 10.222 1.00 96.50 72 VAL A O 1
ATOM 549 N N . CYS A 1 73 ? -10.756 0.301 9.548 1.00 97.06 73 CYS A N 1
ATOM 550 C CA . CYS A 1 73 ? -11.715 0.419 10.631 1.00 97.06 73 CYS A CA 1
ATOM 551 C C . CYS A 1 73 ? -11.690 -0.856 11.486 1.00 97.06 73 CYS A C 1
ATOM 553 O O . CYS A 1 73 ? -12.053 -1.941 11.044 1.00 97.06 73 CYS A O 1
ATOM 555 N N . LYS A 1 74 ? -11.280 -0.750 12.756 1.00 97.06 74 LYS A N 1
ATOM 556 C CA . LYS A 1 74 ? -11.204 -1.906 13.667 1.00 97.06 74 LYS A CA 1
ATOM 557 C C . LYS A 1 74 ? -11.857 -1.586 14.998 1.00 97.06 74 LYS A C 1
ATOM 559 O O . LYS A 1 74 ? -11.478 -0.616 15.655 1.00 97.06 74 LYS A O 1
ATOM 564 N N . ARG A 1 75 ? -12.796 -2.445 15.420 1.00 97.06 75 ARG A N 1
ATOM 565 C CA . ARG A 1 75 ? -13.627 -2.245 16.625 1.00 97.06 75 ARG A CA 1
ATOM 566 C C . ARG A 1 75 ? -14.324 -0.877 16.597 1.00 97.06 75 ARG A C 1
ATOM 568 O O . ARG A 1 75 ? -14.207 -0.103 17.539 1.00 97.06 75 ARG A O 1
ATOM 575 N N . ARG A 1 76 ? -14.967 -0.562 15.464 1.00 96.94 76 ARG A N 1
ATOM 576 C CA . ARG A 1 76 ? -15.656 0.714 15.196 1.00 96.94 76 ARG A CA 1
ATOM 577 C C . ARG A 1 76 ? -14.783 1.968 15.337 1.00 96.94 76 ARG A C 1
ATOM 579 O O . ARG A 1 76 ? -15.310 3.051 15.535 1.00 96.94 76 ARG A O 1
ATOM 586 N N . ARG A 1 77 ? -13.453 1.845 15.247 1.00 97.69 77 ARG A N 1
ATOM 587 C CA . ARG A 1 77 ? -12.507 2.967 15.347 1.00 97.69 77 ARG A CA 1
ATOM 588 C C . ARG A 1 77 ? -11.474 2.918 14.229 1.00 97.69 77 ARG A C 1
ATOM 590 O O . ARG A 1 77 ? -10.905 1.858 13.959 1.00 97.69 77 ARG A O 1
ATOM 597 N N . CYS A 1 78 ? -11.166 4.064 13.632 1.00 97.38 78 CYS A N 1
ATOM 598 C CA . CYS A 1 78 ? -10.135 4.158 12.606 1.00 97.38 78 CYS A CA 1
ATOM 599 C C . CYS A 1 78 ? -8.746 3.862 13.185 1.00 97.38 78 CYS A C 1
ATOM 601 O O . CYS A 1 78 ? -8.334 4.421 14.211 1.00 97.38 78 CYS A O 1
ATOM 603 N N . ARG A 1 79 ? -7.996 2.977 12.524 1.00 97.69 79 ARG A N 1
ATOM 604 C CA . ARG A 1 79 ? -6.643 2.548 12.921 1.00 97.69 79 ARG A CA 1
ATOM 605 C C . ARG A 1 79 ? -5.626 2.893 11.853 1.00 97.69 79 ARG A C 1
ATOM 607 O O . ARG A 1 79 ? -5.991 3.161 10.723 1.00 97.69 79 ARG A O 1
ATOM 614 N N . ARG A 1 80 ? -4.341 2.890 12.210 1.00 96.25 80 ARG A N 1
ATOM 615 C CA . ARG A 1 80 ? -3.286 3.003 11.200 1.00 96.25 80 ARG A CA 1
ATOM 616 C C . ARG A 1 80 ? -3.209 1.715 10.388 1.00 96.25 80 ARG A C 1
ATOM 618 O O . ARG A 1 80 ? -3.285 0.638 10.978 1.00 96.25 80 ARG A O 1
ATOM 625 N N . ALA A 1 81 ? -3.031 1.842 9.078 1.00 95.56 81 ALA A N 1
ATOM 626 C CA . ALA A 1 81 ? -2.694 0.696 8.245 1.00 95.56 81 ALA A CA 1
ATOM 627 C C . ALA A 1 81 ? -1.226 0.284 8.486 1.00 95.56 81 ALA A C 1
ATOM 629 O O . ALA A 1 81 ? -0.396 1.145 8.814 1.00 95.56 81 ALA A O 1
ATOM 630 N N . PRO A 1 82 ? -0.884 -1.010 8.354 1.00 93.31 82 PRO A N 1
ATOM 631 C CA . PRO A 1 82 ? 0.505 -1.458 8.382 1.00 93.31 82 PRO A CA 1
ATOM 632 C C . PRO A 1 82 ? 1.326 -0.701 7.335 1.00 93.31 82 PRO A C 1
ATOM 634 O O . PRO A 1 82 ? 0.906 -0.584 6.190 1.00 93.31 82 PRO A O 1
ATOM 637 N N . GLY A 1 83 ? 2.466 -0.135 7.736 1.00 92.81 83 GLY A N 1
ATOM 638 C CA . GLY A 1 83 ? 3.320 0.624 6.819 1.00 92.81 83 GLY A CA 1
ATOM 639 C C . GLY A 1 83 ? 2.720 1.937 6.296 1.00 92.81 83 GLY A C 1
ATOM 640 O O . GLY A 1 83 ? 3.253 2.488 5.347 1.00 92.81 83 GLY A O 1
ATOM 641 N N . GLN A 1 84 ? 1.646 2.479 6.886 1.00 94.12 84 GLN A N 1
ATOM 642 C CA . GLN A 1 84 ? 0.984 3.699 6.387 1.00 94.12 84 GLN A CA 1
ATOM 643 C C . GLN A 1 84 ? 1.900 4.935 6.288 1.00 94.12 84 GLN A C 1
ATOM 645 O O . GLN A 1 84 ? 1.746 5.747 5.379 1.00 94.12 84 GLN A O 1
ATOM 650 N N . GLY A 1 85 ? 2.794 5.143 7.260 1.00 93.31 85 GLY A N 1
ATOM 651 C CA . GLY A 1 85 ? 3.540 6.402 7.380 1.00 93.31 85 GLY A CA 1
ATOM 652 C C . GLY A 1 85 ? 2.622 7.629 7.508 1.00 93.31 85 GLY A C 1
ATOM 653 O O . GLY A 1 85 ? 1.701 7.643 8.331 1.00 93.31 85 GLY A O 1
ATOM 654 N N . THR A 1 86 ? 2.869 8.651 6.683 1.00 95.12 86 THR A N 1
ATOM 655 C CA . THR A 1 86 ? 2.050 9.874 6.539 1.00 95.12 86 THR A CA 1
ATOM 656 C C . THR A 1 86 ? 1.001 9.794 5.418 1.00 95.12 86 THR A C 1
ATOM 658 O O . THR A 1 86 ? 0.344 10.797 5.107 1.00 95.12 86 THR A O 1
ATOM 661 N N . CYS A 1 87 ? 0.840 8.622 4.799 1.00 96.38 87 CYS A N 1
ATOM 662 C CA . CYS A 1 87 ? -0.074 8.420 3.681 1.00 96.38 87 CYS A CA 1
ATOM 663 C C . CYS A 1 87 ? -1.532 8.331 4.119 1.00 96.38 87 CYS A C 1
ATOM 665 O O . CYS A 1 87 ? -1.852 7.945 5.245 1.00 96.38 87 CYS A O 1
ATOM 667 N N . THR A 1 88 ? -2.421 8.673 3.195 1.00 96.00 88 THR A N 1
ATOM 668 C CA . THR A 1 88 ? -3.869 8.493 3.313 1.00 96.00 88 THR A CA 1
ATOM 669 C C . THR A 1 88 ? -4.389 7.815 2.052 1.00 96.00 88 THR A C 1
ATOM 671 O O . THR A 1 88 ? -3.681 7.766 1.051 1.00 96.00 88 THR A O 1
ATOM 674 N N . VAL A 1 89 ? -5.621 7.306 2.081 1.00 93.88 89 VAL A N 1
ATOM 675 C CA . VAL A 1 89 ? -6.250 6.650 0.925 1.00 93.88 89 VAL A CA 1
ATOM 676 C C . VAL A 1 89 ? -6.483 7.589 -0.266 1.00 93.88 89 VAL A C 1
ATOM 678 O O . VAL A 1 89 ? -6.677 7.137 -1.386 1.00 93.88 89 VAL A O 1
ATOM 681 N N . GLU A 1 90 ? -6.427 8.898 -0.024 1.00 92.62 90 GLU A N 1
ATOM 682 C CA . GLU A 1 90 ? -6.506 9.949 -1.046 1.00 92.62 90 GLU A CA 1
ATOM 683 C C . GLU A 1 90 ? -5.138 10.249 -1.685 1.00 92.62 90 GLU A C 1
ATOM 685 O O . GLU A 1 90 ? -5.064 10.827 -2.766 1.00 92.62 90 GLU A O 1
ATOM 690 N N . LYS A 1 91 ? -4.040 9.871 -1.019 1.00 93.69 91 LYS A N 1
ATOM 691 C CA . LYS A 1 91 ? -2.669 10.079 -1.492 1.00 93.69 91 LYS A CA 1
ATOM 692 C C . LYS A 1 91 ? -2.196 8.827 -2.219 1.00 93.69 91 LYS A C 1
ATOM 694 O O . LYS A 1 91 ? -1.531 7.984 -1.626 1.00 93.69 91 LYS A O 1
ATOM 699 N N . ASP A 1 92 ? -2.540 8.718 -3.494 1.00 95.25 92 ASP A N 1
ATOM 700 C CA . ASP A 1 92 ? -2.118 7.607 -4.347 1.00 95.25 92 ASP A CA 1
ATOM 701 C C . ASP A 1 92 ? -1.196 8.096 -5.463 1.00 95.25 92 ASP A C 1
ATOM 703 O O . ASP A 1 92 ? -1.640 8.754 -6.403 1.00 95.25 92 ASP A O 1
ATOM 707 N N . THR A 1 93 ? 0.089 7.763 -5.375 1.00 96.00 93 THR A N 1
ATOM 708 C CA . THR A 1 93 ? 1.087 8.145 -6.380 1.00 96.00 93 THR A CA 1
ATOM 709 C C . THR A 1 93 ? 0.789 7.524 -7.739 1.00 96.00 93 THR A C 1
ATOM 711 O O . THR A 1 93 ? 1.002 8.188 -8.747 1.00 96.00 93 THR A O 1
ATOM 714 N N . CYS A 1 94 ? 0.215 6.316 -7.790 1.00 95.19 94 CYS A N 1
ATOM 715 C CA . CYS A 1 94 ? -0.129 5.683 -9.064 1.00 95.19 94 CYS A CA 1
ATOM 716 C C . CYS A 1 94 ? -1.246 6.421 -9.812 1.00 95.19 94 CYS A C 1
ATOM 718 O O . CYS A 1 94 ? -1.380 6.254 -11.015 1.00 95.19 94 CYS A O 1
ATOM 720 N N . ARG A 1 95 ? -2.064 7.225 -9.122 1.00 92.50 95 ARG A N 1
ATOM 721 C CA . ARG A 1 95 ? -3.171 7.990 -9.728 1.00 92.50 95 ARG A CA 1
ATOM 722 C C . ARG A 1 95 ? -2.922 9.494 -9.764 1.00 92.50 95 ARG A C 1
ATOM 724 O O . ARG A 1 95 ? -3.677 10.231 -10.395 1.00 92.50 95 ARG A O 1
ATOM 731 N N . ALA A 1 96 ? -1.909 9.967 -9.050 1.00 92.06 96 ALA A N 1
ATOM 732 C CA . ALA A 1 96 ? -1.548 11.369 -9.008 1.00 92.06 96 ALA A CA 1
ATOM 733 C C . ALA A 1 96 ? -0.737 11.770 -10.248 1.00 92.06 96 ALA A C 1
ATOM 735 O O . ALA A 1 96 ? -0.065 10.957 -10.869 1.00 92.06 96 ALA A O 1
ATOM 736 N N . LYS A 1 97 ? -0.739 13.068 -10.569 1.00 91.81 97 LYS A N 1
ATOM 737 C CA . LYS A 1 97 ? 0.126 13.654 -11.613 1.00 91.81 97 LYS A CA 1
ATOM 738 C C . LYS A 1 97 ? 1.565 13.910 -11.138 1.00 91.81 97 LYS A C 1
ATOM 740 O O . LYS A 1 97 ? 2.363 14.473 -11.876 1.00 91.81 97 LYS A O 1
ATOM 745 N N . ARG A 1 98 ? 1.877 13.563 -9.887 1.00 93.56 98 ARG A N 1
ATOM 746 C CA . ARG A 1 98 ? 3.192 13.741 -9.262 1.00 93.56 98 ARG A CA 1
ATOM 747 C C . ARG A 1 98 ? 3.401 12.710 -8.162 1.00 93.56 98 ARG A C 1
ATOM 749 O O . ARG A 1 98 ? 2.433 12.259 -7.551 1.00 93.56 98 ARG A O 1
ATOM 756 N N . ILE A 1 99 ? 4.661 12.439 -7.844 1.00 94.38 99 ILE A N 1
ATOM 757 C CA . ILE A 1 99 ? 5.045 11.627 -6.687 1.00 94.38 99 ILE A CA 1
ATOM 758 C C . ILE A 1 99 ? 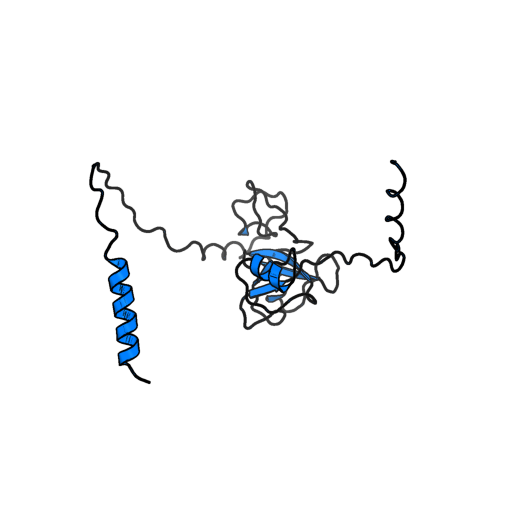4.560 12.303 -5.399 1.00 94.38 99 ILE A C 1
ATOM 760 O O . ILE A 1 99 ? 4.789 13.497 -5.189 1.00 94.38 99 ILE A O 1
ATOM 764 N N . ILE A 1 100 ? 3.874 11.548 -4.536 1.00 95.62 100 ILE A N 1
ATOM 765 C CA . ILE A 1 100 ? 3.417 12.037 -3.231 1.00 95.62 100 ILE A CA 1
ATOM 766 C C . ILE A 1 100 ? 4.320 11.436 -2.154 1.00 95.62 100 ILE A C 1
ATOM 768 O O . ILE A 1 100 ? 4.117 10.274 -1.788 1.00 95.62 100 ILE A O 1
ATOM 772 N N . PRO A 1 101 ? 5.299 12.192 -1.626 1.00 96.31 101 PRO A N 1
ATOM 773 C CA . PRO A 1 101 ? 6.267 11.640 -0.696 1.00 96.31 101 PRO A CA 1
ATOM 774 C C . PRO A 1 101 ? 5.630 11.278 0.648 1.00 96.31 101 PRO A C 1
ATOM 776 O O . PRO A 1 101 ? 4.668 11.910 1.103 1.00 96.31 101 PRO A O 1
ATOM 779 N N . CYS A 1 102 ? 6.207 10.283 1.320 1.00 96.31 102 CYS A N 1
ATOM 780 C CA . CYS A 1 102 ? 5.806 9.879 2.664 1.00 96.31 102 CYS A CA 1
ATOM 781 C C . CYS A 1 102 ? 6.968 9.906 3.656 1.00 96.31 102 CYS A C 1
ATOM 783 O O . CYS A 1 102 ? 8.124 9.678 3.307 1.00 96.31 102 CYS A O 1
ATOM 785 N N . ASN A 1 103 ? 6.655 10.219 4.919 1.00 93.75 103 ASN A N 1
ATOM 786 C CA . ASN A 1 103 ? 7.623 10.339 6.018 1.00 93.75 103 ASN A CA 1
ATOM 787 C C . ASN A 1 103 ? 8.823 11.268 5.720 1.00 93.75 103 ASN A C 1
ATOM 789 O O . ASN A 1 103 ? 9.907 11.039 6.252 1.00 93.75 103 ASN A O 1
ATOM 793 N N . ASN A 1 104 ? 8.647 12.285 4.866 1.00 91.88 104 ASN A N 1
ATOM 794 C CA . ASN A 1 104 ? 9.711 13.190 4.407 1.00 91.88 104 ASN A CA 1
ATOM 795 C C . ASN A 1 104 ? 10.936 12.460 3.816 1.00 91.88 104 ASN A C 1
ATOM 797 O O . ASN A 1 104 ? 12.062 12.935 3.942 1.00 91.88 104 ASN A O 1
ATOM 801 N N . LYS A 1 105 ? 10.737 11.294 3.184 1.00 92.44 105 LYS A N 1
ATOM 802 C CA . LYS A 1 105 ? 11.803 10.558 2.491 1.00 92.44 105 LYS A CA 1
ATOM 803 C C . LYS A 1 105 ? 11.634 10.683 0.981 1.00 92.44 105 LYS A C 1
ATOM 805 O O . LYS A 1 105 ? 10.560 10.404 0.464 1.00 92.44 105 LYS A O 1
ATOM 810 N N . GLN A 1 106 ? 12.709 11.064 0.292 1.00 90.25 106 GLN A N 1
ATOM 811 C CA . GLN A 1 106 ? 12.710 11.349 -1.148 1.00 90.25 106 GLN A CA 1
ATOM 812 C C . GLN A 1 106 ? 12.289 10.148 -2.008 1.00 90.25 106 GLN A C 1
ATOM 814 O O . GLN A 1 106 ? 11.537 10.316 -2.958 1.00 90.25 106 GLN A O 1
ATOM 819 N N . PHE A 1 107 ? 12.722 8.943 -1.638 1.00 92.81 107 PHE A N 1
ATOM 820 C CA . PHE A 1 107 ? 12.447 7.711 -2.390 1.00 92.81 107 PHE A CA 1
ATOM 821 C C . PHE A 1 107 ? 11.204 6.964 -1.907 1.00 92.81 107 PHE A C 1
ATOM 823 O O . PHE A 1 107 ? 10.918 5.864 -2.374 1.00 92.81 107 PHE A O 1
ATOM 830 N N . CYS A 1 108 ? 10.475 7.534 -0.945 1.00 96.62 108 CYS A N 1
ATOM 831 C CA . CYS A 1 108 ? 9.279 6.905 -0.419 1.00 96.62 108 CYS A CA 1
ATOM 832 C C . CYS A 1 108 ? 8.037 7.658 -0.849 1.00 96.62 108 CYS A C 1
ATOM 834 O O . CYS A 1 108 ? 7.943 8.869 -0.657 1.00 96.62 108 CYS A O 1
ATOM 836 N N . ALA A 1 109 ? 7.052 6.922 -1.344 1.00 97.00 109 ALA A N 1
ATOM 837 C CA . ALA A 1 109 ? 5.821 7.493 -1.848 1.00 97.00 109 ALA A CA 1
ATOM 838 C C . ALA A 1 109 ? 4.585 6.799 -1.282 1.00 97.00 109 ALA A C 1
ATOM 840 O O . ALA A 1 109 ? 4.637 5.685 -0.751 1.00 97.00 109 ALA A O 1
ATOM 841 N N . CYS A 1 110 ? 3.460 7.500 -1.372 1.00 97.69 110 CYS A N 1
ATOM 842 C CA . CYS A 1 110 ? 2.176 6.977 -0.949 1.00 97.69 110 CYS A CA 1
ATOM 843 C C . CYS A 1 110 ? 1.513 6.153 -2.044 1.00 97.69 110 CYS A C 1
ATOM 845 O O . CYS A 1 110 ? 1.403 6.605 -3.182 1.00 97.69 110 CYS A O 1
ATOM 847 N N . PHE A 1 111 ? 1.036 4.974 -1.663 1.00 97.12 111 PHE A N 1
ATOM 848 C CA . PHE A 1 111 ? 0.366 4.015 -2.528 1.00 97.12 111 PHE A CA 1
ATOM 849 C C . PHE A 1 111 ? -0.893 3.471 -1.863 1.00 97.12 111 PHE A C 1
ATOM 851 O O . PHE A 1 111 ? -1.047 3.521 -0.636 1.00 97.12 111 PHE A O 1
ATOM 858 N N . ILE A 1 112 ? -1.764 2.880 -2.679 1.00 96.88 112 ILE A N 1
ATOM 859 C CA . ILE A 1 112 ? -2.953 2.161 -2.227 1.00 96.88 112 ILE A CA 1
ATOM 860 C C . ILE A 1 112 ? -2.775 0.675 -2.500 1.00 96.88 112 ILE A C 1
ATOM 862 O O . ILE A 1 112 ? -2.586 0.253 -3.642 1.00 96.88 112 ILE A O 1
ATOM 866 N N . THR A 1 113 ? -2.855 -0.132 -1.443 1.00 97.19 113 THR A N 1
ATOM 867 C CA . THR A 1 113 ? -2.788 -1.591 -1.572 1.00 97.19 113 THR A CA 1
ATOM 868 C C . THR A 1 113 ? -3.944 -2.110 -2.431 1.00 97.19 113 THR A C 1
ATOM 870 O O . THR A 1 113 ? -4.989 -1.463 -2.549 1.00 97.19 113 THR A O 1
ATOM 873 N N . ALA A 1 114 ? -3.818 -3.320 -2.976 1.00 95.19 114 ALA A N 1
ATOM 874 C CA . ALA A 1 114 ? -4.915 -4.004 -3.665 1.00 95.19 114 ALA A CA 1
ATOM 875 C C . ALA A 1 114 ? -6.193 -4.091 -2.801 1.00 95.19 114 ALA A C 1
ATOM 877 O O . ALA A 1 114 ? -7.306 -4.079 -3.322 1.00 95.19 114 ALA A O 1
ATOM 878 N N . ARG A 1 115 ? -6.036 -4.077 -1.468 1.00 94.38 115 ARG A N 1
ATOM 879 C CA . ARG A 1 115 ? -7.122 -4.085 -0.474 1.00 94.38 115 ARG A CA 1
ATOM 880 C C . ARG A 1 115 ? -7.693 -2.701 -0.136 1.00 94.38 115 ARG A C 1
ATOM 882 O O . ARG A 1 115 ? -8.581 -2.610 0.701 1.00 94.38 115 ARG A O 1
ATOM 889 N N . GLY A 1 116 ? -7.196 -1.625 -0.745 1.00 94.56 116 GLY A N 1
ATOM 890 C CA . GLY A 1 116 ? -7.707 -0.268 -0.528 1.00 94.56 116 GLY A CA 1
ATOM 891 C C . GLY A 1 116 ? -7.156 0.450 0.708 1.00 94.56 116 GLY A C 1
ATOM 892 O O . GLY A 1 116 ? -7.709 1.470 1.111 1.00 94.56 116 GLY A O 1
ATOM 893 N N . THR A 1 117 ? -6.074 -0.043 1.316 1.00 96.56 117 THR A N 1
ATOM 894 C CA . THR A 1 117 ? -5.431 0.613 2.468 1.00 96.56 117 THR A CA 1
ATOM 895 C C . THR A 1 117 ? -4.265 1.490 2.027 1.00 96.56 117 THR A C 1
ATOM 897 O O . THR A 1 117 ? -3.561 1.157 1.076 1.00 96.56 117 THR A O 1
ATOM 900 N N . SER A 1 118 ? -3.990 2.567 2.760 1.00 96.81 118 SER A N 1
ATOM 901 C CA . SER A 1 118 ? -2.822 3.421 2.500 1.00 96.81 118 SER A CA 1
ATOM 902 C C . SER A 1 118 ? -1.510 2.738 2.903 1.00 96.81 118 SER A C 1
ATOM 904 O O . SER A 1 118 ? -1.434 2.181 4.002 1.00 96.81 118 SER A O 1
ATOM 906 N N . PHE A 1 119 ? -0.470 2.859 2.081 1.00 97.50 119 PHE A N 1
ATOM 907 C CA . PHE A 1 119 ? 0.858 2.295 2.323 1.00 97.50 119 PHE A CA 1
ATOM 908 C C . PHE A 1 119 ? 1.964 3.276 1.907 1.00 97.50 119 PHE A C 1
ATOM 910 O O . PHE A 1 119 ? 1.848 3.945 0.885 1.00 97.50 119 PHE A O 1
ATOM 917 N N . CYS A 1 120 ? 3.031 3.366 2.700 1.00 97.81 120 CYS A N 1
ATOM 918 C CA . CYS A 1 120 ? 4.233 4.143 2.407 1.00 97.81 120 CYS A CA 1
ATOM 919 C C . CYS A 1 120 ? 5.325 3.187 1.921 1.00 97.81 120 CYS A C 1
ATOM 921 O O . CYS A 1 120 ? 5.894 2.417 2.703 1.00 97.81 120 CYS A O 1
ATOM 923 N N . GLY A 1 121 ? 5.584 3.220 0.619 1.00 96.56 121 GLY A N 1
ATOM 924 C CA . GLY A 1 121 ? 6.465 2.282 -0.064 1.00 96.56 121 GLY A CA 1
ATOM 925 C C . GLY A 1 121 ? 7.709 2.943 -0.636 1.00 96.56 121 GLY A C 1
ATOM 926 O O . GLY A 1 121 ? 7.717 4.150 -0.855 1.00 96.56 121 GLY A O 1
ATOM 927 N N . ASP A 1 122 ? 8.744 2.146 -0.864 1.00 96.00 122 ASP A N 1
ATOM 928 C CA . ASP A 1 122 ? 9.979 2.536 -1.546 1.00 96.00 122 ASP A CA 1
ATOM 929 C C . ASP A 1 122 ? 9.788 2.411 -3.067 1.00 96.00 122 ASP A C 1
ATOM 931 O O . ASP A 1 122 ? 9.434 1.335 -3.555 1.00 96.00 122 ASP A O 1
ATOM 935 N N . GLN A 1 123 ? 9.981 3.509 -3.801 1.00 92.75 123 GLN A N 1
ATOM 936 C CA . GLN A 1 123 ? 9.787 3.542 -5.254 1.00 92.75 123 GLN A CA 1
ATOM 937 C C . GLN A 1 123 ? 10.917 2.851 -6.022 1.00 92.75 123 GLN A C 1
ATOM 939 O O . GLN A 1 123 ? 10.663 2.248 -7.059 1.00 92.75 123 GLN A O 1
ATOM 944 N N . GLU A 1 124 ? 12.151 2.911 -5.520 1.00 92.50 124 GLU A N 1
ATOM 945 C CA . GLU A 1 124 ? 13.324 2.358 -6.209 1.00 92.50 124 GLU A CA 1
ATOM 946 C C . GLU A 1 124 ? 13.389 0.836 -6.074 1.00 92.50 124 GLU A C 1
ATOM 948 O O . GLU A 1 124 ? 13.913 0.136 -6.938 1.00 92.50 124 GLU A O 1
ATOM 953 N N . ARG A 1 125 ? 12.837 0.311 -4.976 1.00 91.12 125 ARG A N 1
ATOM 954 C CA . ARG A 1 125 ? 12.806 -1.128 -4.671 1.00 91.12 125 ARG A CA 1
ATOM 955 C C . ARG A 1 125 ? 11.497 -1.802 -5.072 1.00 91.12 125 ARG A C 1
ATOM 957 O O . ARG A 1 125 ? 11.213 -2.912 -4.616 1.00 91.12 125 ARG A O 1
ATOM 964 N N . GLY A 1 126 ? 10.676 -1.123 -5.865 1.00 89.75 126 GLY A N 1
ATOM 965 C CA . GLY A 1 126 ? 9.498 -1.707 -6.485 1.00 89.75 126 GLY A CA 1
ATOM 966 C C . GLY A 1 126 ? 9.867 -2.663 -7.614 1.00 89.75 126 GLY A C 1
ATOM 967 O O . GLY A 1 126 ? 10.887 -2.496 -8.280 1.00 89.75 126 GLY A O 1
ATOM 968 N N . ARG A 1 127 ? 9.025 -3.667 -7.859 1.00 93.88 127 ARG A N 1
ATOM 969 C CA . ARG A 1 127 ? 9.137 -4.527 -9.043 1.00 93.88 127 ARG A CA 1
ATOM 970 C C . ARG A 1 127 ? 7.792 -4.597 -9.739 1.00 93.88 127 ARG A C 1
ATOM 972 O O . ARG A 1 127 ? 6.800 -4.946 -9.105 1.00 93.88 127 ARG A O 1
ATOM 979 N N . CYS A 1 128 ? 7.791 -4.310 -11.042 1.00 94.56 128 CYS A N 1
ATOM 980 C CA . CYS A 1 128 ? 6.642 -4.506 -11.920 1.00 94.56 128 CYS A CA 1
ATOM 981 C C . CYS A 1 128 ? 6.345 -5.997 -12.089 1.00 94.56 128 CYS A C 1
ATOM 983 O O . CYS A 1 128 ? 6.785 -6.622 -13.047 1.00 94.56 128 CYS A O 1
ATOM 985 N N . ALA A 1 129 ? 5.616 -6.551 -11.128 1.00 94.31 129 ALA A N 1
ATOM 986 C CA . ALA A 1 129 ? 5.136 -7.921 -11.126 1.00 94.31 129 ALA A CA 1
ATOM 987 C C . ALA A 1 129 ? 3.655 -7.909 -10.749 1.00 94.31 129 ALA A C 1
ATOM 989 O O . ALA A 1 129 ? 3.280 -7.309 -9.741 1.00 94.31 129 ALA A O 1
ATOM 990 N N . SER A 1 130 ? 2.818 -8.559 -11.557 1.00 95.19 130 SER A N 1
ATOM 991 C CA . SER A 1 130 ? 1.408 -8.740 -11.222 1.00 95.19 130 SER A CA 1
ATOM 992 C C . SER A 1 130 ? 1.293 -9.536 -9.927 1.00 95.19 130 SER A C 1
ATOM 994 O O . SER A 1 130 ? 1.943 -10.568 -9.772 1.00 95.19 130 SER A O 1
ATOM 996 N N . CYS A 1 131 ? 0.444 -9.077 -9.023 1.00 97.00 131 CYS A N 1
ATOM 997 C CA . CYS A 1 131 ? 0.208 -9.712 -7.733 1.00 97.00 131 CYS A CA 1
ATOM 998 C C . CYS A 1 131 ? -1.282 -9.694 -7.392 1.00 97.00 131 CYS A C 1
ATOM 1000 O O . CYS A 1 131 ? -2.026 -8.825 -7.862 1.00 97.00 131 CYS A O 1
ATOM 1002 N N . THR A 1 132 ? -1.720 -10.629 -6.549 1.00 94.50 132 THR A N 1
ATOM 1003 C CA . THR A 1 132 ? -3.081 -10.630 -5.993 1.00 94.50 132 THR A CA 1
ATOM 1004 C C . THR A 1 132 ? -3.044 -10.506 -4.465 1.00 94.50 132 THR A C 1
ATOM 1006 O O . THR A 1 132 ? -3.491 -9.480 -3.935 1.00 94.50 132 THR A O 1
ATOM 1009 N N . PRO A 1 133 ? -2.496 -11.470 -3.701 1.00 96.00 133 PRO A N 1
ATOM 1010 C CA . PRO A 1 133 ? -2.159 -11.256 -2.299 1.00 96.00 133 PRO A CA 1
ATOM 1011 C C . PRO A 1 133 ? -0.779 -10.602 -2.114 1.00 96.00 133 PRO A C 1
ATOM 1013 O O . PRO A 1 133 ? 0.081 -10.605 -2.985 1.00 96.00 133 PRO A O 1
ATOM 1016 N N . ASN A 1 134 ? -0.528 -10.085 -0.907 1.00 95.12 134 ASN A N 1
ATOM 1017 C CA . ASN A 1 134 ? 0.795 -9.570 -0.531 1.00 95.12 134 ASN A CA 1
ATOM 1018 C C . ASN A 1 134 ? 1.883 -10.663 -0.504 1.00 95.12 134 ASN A C 1
ATOM 1020 O O . ASN A 1 134 ? 3.059 -10.322 -0.546 1.00 95.12 134 ASN A O 1
ATOM 1024 N N . ALA A 1 135 ? 1.500 -11.943 -0.399 1.00 95.12 135 ALA A N 1
ATOM 1025 C CA . ALA A 1 135 ? 2.431 -13.071 -0.355 1.00 95.12 135 ALA A CA 1
ATOM 1026 C C . ALA A 1 135 ? 3.262 -13.177 -1.643 1.00 95.12 135 ALA A C 1
ATOM 1028 O O . ALA A 1 135 ? 4.475 -13.321 -1.544 1.00 95.12 135 ALA A O 1
ATOM 1029 N N . ASP A 1 136 ? 2.643 -12.957 -2.808 1.00 95.69 136 ASP A N 1
ATOM 1030 C CA . ASP A 1 136 ? 3.328 -12.928 -4.109 1.00 95.69 136 ASP A CA 1
ATOM 1031 C C . ASP A 1 136 ? 4.497 -11.931 -4.103 1.00 95.69 136 ASP A C 1
ATOM 1033 O O . ASP A 1 136 ? 5.577 -12.187 -4.627 1.00 95.69 136 ASP A O 1
ATOM 1037 N N . CYS A 1 137 ? 4.315 -10.785 -3.443 1.00 96.88 137 CYS A N 1
ATOM 1038 C CA . CYS A 1 137 ? 5.351 -9.762 -3.363 1.00 96.88 137 CYS A CA 1
ATOM 1039 C C . CYS A 1 137 ? 6.475 -10.109 -2.390 1.00 96.88 137 CYS A C 1
ATOM 1041 O O . CYS A 1 137 ? 7.581 -9.592 -2.529 1.00 96.88 137 CYS A O 1
ATOM 1043 N N . VAL A 1 138 ? 6.227 -10.962 -1.396 1.00 94.75 138 VAL A N 1
ATOM 1044 C CA . VAL A 1 138 ? 7.280 -11.373 -0.461 1.00 94.75 138 VAL A CA 1
ATOM 1045 C C . VAL A 1 138 ? 8.331 -12.220 -1.172 1.00 94.75 138 VAL A C 1
ATOM 1047 O O . VAL A 1 138 ? 9.515 -12.055 -0.887 1.00 94.75 138 VAL A O 1
ATOM 1050 N N . GLU A 1 139 ? 7.924 -13.048 -2.130 1.00 91.19 139 GLU A N 1
ATOM 1051 C CA . GLU A 1 139 ? 8.839 -13.863 -2.935 1.00 91.19 139 GLU A CA 1
ATOM 1052 C C . GLU A 1 139 ? 9.669 -13.011 -3.906 1.00 91.19 139 GLU A C 1
ATOM 1054 O O . GLU A 1 139 ? 10.848 -13.281 -4.117 1.00 91.19 139 GLU A O 1
ATOM 1059 N N . VAL A 1 140 ? 9.082 -11.938 -4.450 1.00 92.31 140 VAL A N 1
ATOM 1060 C CA . VAL A 1 140 ? 9.726 -11.098 -5.477 1.00 92.31 140 VAL A CA 1
ATOM 1061 C C . VAL A 1 140 ? 10.607 -10.000 -4.879 1.00 92.31 140 VAL A C 1
ATOM 1063 O O . VAL A 1 140 ? 11.712 -9.749 -5.360 1.00 92.31 140 VAL A O 1
ATOM 1066 N N . THR A 1 141 ? 10.116 -9.295 -3.858 1.00 92.94 141 THR A N 1
ATOM 1067 C CA . THR A 1 141 ? 10.776 -8.097 -3.306 1.00 92.94 141 THR A CA 1
ATOM 1068 C C . THR A 1 141 ? 11.170 -8.236 -1.836 1.00 92.94 141 THR A C 1
ATOM 1070 O O . THR A 1 141 ? 11.865 -7.375 -1.294 1.00 92.94 141 THR A O 1
ATOM 1073 N N . GLY A 1 142 ? 10.783 -9.334 -1.184 1.00 92.69 142 GLY A N 1
ATOM 1074 C CA . GLY A 1 142 ? 11.167 -9.662 0.186 1.00 92.69 142 GLY A CA 1
ATOM 1075 C C . GLY A 1 142 ? 10.127 -9.289 1.244 1.00 92.69 142 GLY A C 1
ATOM 1076 O O . GLY A 1 142 ? 9.050 -8.753 0.970 1.00 92.69 142 GLY A O 1
ATOM 1077 N N . ALA A 1 143 ? 10.460 -9.578 2.503 1.00 91.94 143 ALA A N 1
ATOM 1078 C CA . ALA A 1 143 ? 9.545 -9.453 3.634 1.00 91.94 143 ALA A CA 1
ATOM 1079 C C . ALA A 1 143 ? 8.943 -8.044 3.803 1.00 91.94 143 ALA A C 1
ATOM 1081 O O . ALA A 1 143 ? 9.629 -7.023 3.715 1.00 91.94 143 ALA A O 1
ATOM 1082 N N . GLY A 1 144 ? 7.643 -8.012 4.111 1.00 92.12 144 GLY A N 1
ATOM 1083 C CA . GLY A 1 144 ? 6.879 -6.784 4.342 1.00 92.12 144 GLY A CA 1
ATOM 1084 C C . GLY A 1 144 ? 6.390 -6.086 3.073 1.00 92.12 144 GLY A C 1
ATOM 1085 O O . GLY A 1 144 ? 5.692 -5.078 3.189 1.00 92.12 144 GLY A O 1
ATOM 1086 N N . SER A 1 145 ? 6.732 -6.609 1.894 1.00 95.69 145 SER A N 1
ATOM 1087 C CA . SER A 1 145 ? 6.234 -6.109 0.614 1.00 95.69 145 SER A CA 1
ATOM 1088 C C . SER A 1 145 ? 4.729 -6.305 0.483 1.00 95.69 145 SER A C 1
ATOM 1090 O O . SER A 1 145 ? 4.143 -7.225 1.060 1.00 95.69 145 SER A O 1
ATOM 1092 N N . VAL A 1 146 ? 4.090 -5.410 -0.263 1.00 97.12 146 VAL A N 1
ATOM 1093 C CA . VAL A 1 146 ? 2.639 -5.416 -0.444 1.00 97.12 146 VAL A CA 1
ATOM 1094 C C . VAL A 1 146 ? 2.276 -5.285 -1.909 1.00 97.12 146 VAL A C 1
ATOM 1096 O O . VAL A 1 146 ? 2.962 -4.616 -2.682 1.00 97.12 146 VAL A O 1
ATOM 1099 N N . CYS A 1 147 ? 1.151 -5.899 -2.256 1.00 97.69 147 CYS A N 1
ATOM 1100 C CA . CYS A 1 147 ? 0.550 -5.736 -3.560 1.00 97.69 147 CYS A CA 1
ATOM 1101 C C . CYS A 1 147 ? -0.231 -4.420 -3.593 1.00 97.69 147 CYS A C 1
ATOM 1103 O O . CYS A 1 147 ? -1.125 -4.197 -2.763 1.00 97.69 147 CYS A O 1
ATOM 1105 N N . ILE A 1 148 ? 0.104 -3.538 -4.531 1.00 97.25 148 ILE A N 1
ATOM 1106 C CA . ILE A 1 148 ? -0.575 -2.257 -4.740 1.00 97.25 148 ILE A CA 1
ATOM 1107 C C . ILE A 1 148 ? -1.334 -2.249 -6.060 1.00 97.25 148 ILE A C 1
ATOM 1109 O O . ILE A 1 148 ? -1.041 -3.023 -6.967 1.00 97.25 148 ILE A O 1
ATOM 1113 N N . ARG A 1 149 ? -2.321 -1.362 -6.168 1.00 94.75 149 ARG A N 1
ATOM 1114 C CA . ARG A 1 149 ? -3.043 -1.133 -7.423 1.00 94.75 149 ARG A CA 1
ATOM 1115 C C . ARG A 1 149 ? -2.159 -0.284 -8.332 1.00 94.75 149 ARG A C 1
ATOM 1117 O O . ARG A 1 149 ? -1.722 0.780 -7.904 1.00 94.75 149 ARG A O 1
ATOM 1124 N N . SER A 1 150 ? -1.933 -0.720 -9.565 1.00 90.50 150 SER A N 1
ATOM 1125 C CA . SER A 1 150 ? -1.315 0.105 -10.604 1.00 90.50 150 SER A CA 1
ATOM 1126 C C . SER A 1 150 ? -2.375 0.529 -11.623 1.00 90.50 150 SER A C 1
ATOM 1128 O O . SER A 1 150 ? -3.392 -0.141 -11.801 1.00 90.50 150 SER A O 1
ATOM 1130 N N . GLY A 1 151 ? -2.209 1.708 -12.220 1.00 81.12 151 GLY A N 1
ATOM 1131 C CA . GLY A 1 151 ? -3.198 2.256 -13.151 1.00 81.12 151 GLY A CA 1
ATOM 1132 C C . GLY A 1 151 ? -2.985 3.733 -13.472 1.00 81.12 151 GLY A C 1
ATOM 1133 O O . GLY A 1 151 ? -3.961 4.478 -13.524 1.00 81.12 151 GLY A O 1
ATOM 1134 N N . GLY A 1 152 ? -1.732 4.160 -13.622 1.00 80.06 152 GLY A N 1
ATOM 1135 C CA . GLY A 1 152 ? -1.352 5.520 -13.992 1.00 80.06 152 GLY A CA 1
ATOM 1136 C C . GLY A 1 152 ? 0.170 5.714 -13.950 1.00 80.06 152 GLY A C 1
ATOM 1137 O O . GLY A 1 152 ? 0.872 5.031 -13.201 1.00 80.06 152 GLY A O 1
ATOM 1138 N N . GLY A 1 153 ? 0.657 6.675 -14.743 1.00 79.81 153 GLY A N 1
ATOM 1139 C CA . GLY A 1 153 ? 2.020 6.712 -15.305 1.00 79.81 153 GLY A CA 1
ATOM 1140 C C . GLY A 1 153 ? 3.228 6.670 -14.367 1.00 79.81 153 GLY A C 1
ATOM 1141 O O . GLY A 1 153 ? 4.347 6.502 -14.840 1.00 79.81 153 GLY A O 1
ATOM 1142 N N . PHE A 1 154 ? 3.047 6.810 -13.053 1.00 87.38 154 PHE A N 1
ATOM 1143 C CA . PHE A 1 154 ? 4.134 6.632 -12.076 1.00 87.38 154 PHE A CA 1
ATOM 1144 C C . PHE A 1 154 ? 4.287 5.183 -11.597 1.00 87.38 154 PHE A C 1
ATOM 1146 O O . PHE A 1 154 ? 5.161 4.892 -10.781 1.00 87.38 154 PHE A O 1
ATOM 1153 N N . CYS A 1 155 ? 3.421 4.284 -12.062 1.00 92.75 155 CYS A N 1
ATOM 1154 C CA . CYS A 1 155 ? 3.402 2.874 -11.705 1.00 92.75 155 CYS A CA 1
ATOM 1155 C C . CYS A 1 155 ? 3.365 1.999 -12.966 1.00 92.75 155 CYS A C 1
ATOM 1157 O O . CYS A 1 155 ? 3.336 2.482 -14.092 1.00 92.75 155 CYS A O 1
ATOM 1159 N N . CYS A 1 156 ? 3.393 0.681 -12.778 1.00 91.06 156 CYS A N 1
ATOM 1160 C CA . CYS A 1 156 ? 3.420 -0.282 -13.878 1.00 91.06 156 CYS A CA 1
ATOM 1161 C C . CYS A 1 156 ? 2.035 -0.370 -14.551 1.00 91.06 156 CYS A C 1
ATOM 1163 O O . CYS A 1 156 ? 1.182 -1.157 -14.128 1.00 91.06 156 CYS A O 1
ATOM 1165 N N . ASP A 1 157 ? 1.808 0.471 -15.560 1.00 84.31 157 ASP A N 1
ATOM 1166 C CA . ASP A 1 157 ? 0.493 0.726 -16.169 1.00 84.31 157 ASP A CA 1
ATOM 1167 C C . ASP A 1 157 ? -0.170 -0.482 -16.830 1.00 84.31 157 ASP A C 1
ATOM 1169 O O . ASP A 1 157 ? -1.394 -0.580 -16.845 1.00 84.31 157 ASP A O 1
ATOM 1173 N N . SER A 1 158 ? 0.616 -1.430 -17.333 1.00 86.38 158 SER A N 1
ATOM 1174 C CA . SER A 1 158 ? 0.103 -2.587 -18.071 1.00 86.38 158 SER A CA 1
ATOM 1175 C C . SER A 1 158 ? -0.397 -3.734 -17.187 1.00 86.38 158 SER A C 1
ATOM 1177 O O . SER A 1 158 ? -1.096 -4.613 -17.683 1.00 86.38 158 SER A O 1
ATOM 1179 N N . LEU A 1 159 ? -0.054 -3.754 -15.894 1.00 87.50 159 LEU A N 1
ATOM 1180 C CA . LEU A 1 159 ? -0.257 -4.934 -15.038 1.00 87.50 159 LEU A CA 1
ATOM 1181 C C . LEU A 1 159 ? -1.491 -4.855 -14.127 1.00 87.50 159 LEU A C 1
ATOM 1183 O O . LEU A 1 159 ? -1.921 -5.876 -13.597 1.00 87.50 159 LEU A O 1
ATOM 1187 N N . GLY A 1 160 ? -2.053 -3.664 -13.893 1.00 90.94 160 GLY A N 1
ATOM 1188 C CA . GLY A 1 160 ? -3.164 -3.433 -12.951 1.00 90.94 160 GLY A CA 1
ATOM 1189 C C . GLY A 1 160 ? -2.816 -3.596 -11.456 1.00 90.94 160 GLY A C 1
ATOM 1190 O O . GLY A 1 160 ? -3.469 -2.999 -10.590 1.00 90.94 160 GLY A O 1
ATOM 1191 N N . SER A 1 161 ? -1.766 -4.350 -11.130 1.00 95.31 161 SER A N 1
ATOM 1192 C CA . SER A 1 161 ? -1.137 -4.404 -9.812 1.00 95.31 161 SER A CA 1
ATOM 1193 C C . SER A 1 161 ? 0.387 -4.502 -9.907 1.00 95.31 161 SER A C 1
ATOM 1195 O O . SER A 1 161 ? 0.946 -4.881 -10.936 1.00 95.31 161 SER A O 1
ATOM 1197 N N . THR A 1 162 ? 1.076 -4.107 -8.835 1.00 96.62 162 THR A N 1
ATOM 1198 C CA . THR A 1 162 ? 2.538 -4.204 -8.744 1.00 96.62 162 THR A CA 1
ATOM 1199 C C . THR A 1 162 ? 3.007 -4.404 -7.303 1.00 96.62 162 THR A C 1
ATOM 1201 O O . THR A 1 162 ? 2.280 -4.084 -6.356 1.00 96.62 162 THR A O 1
ATOM 1204 N N . CYS A 1 163 ? 4.222 -4.921 -7.127 1.00 97.50 163 CYS A N 1
ATOM 1205 C CA . CYS A 1 163 ? 4.814 -5.185 -5.824 1.00 97.50 163 CYS A CA 1
ATOM 1206 C C . CYS A 1 163 ? 5.695 -4.030 -5.362 1.00 97.50 163 CYS A C 1
ATOM 1208 O O . CYS A 1 163 ? 6.635 -3.622 -6.048 1.00 97.50 163 CYS A O 1
ATOM 1210 N N . ILE A 1 164 ? 5.411 -3.532 -4.158 1.00 96.69 164 ILE A N 1
ATOM 1211 C CA . ILE A 1 164 ? 6.164 -2.449 -3.531 1.00 96.69 164 ILE A CA 1
ATOM 1212 C C . ILE A 1 164 ? 6.710 -2.881 -2.173 1.00 96.69 164 ILE A C 1
ATOM 1214 O O . ILE A 1 164 ? 5.996 -3.409 -1.315 1.00 96.69 164 ILE A O 1
ATOM 1218 N N . THR A 1 165 ? 7.992 -2.589 -1.975 1.00 96.25 165 THR A N 1
ATOM 1219 C CA . THR A 1 165 ? 8.712 -2.801 -0.720 1.00 96.25 165 THR A CA 1
ATOM 1220 C C . THR A 1 165 ? 8.331 -1.707 0.288 1.00 96.25 165 THR A C 1
ATOM 1222 O O . THR A 1 165 ? 8.151 -0.551 -0.104 1.00 96.25 165 THR A O 1
ATOM 1225 N N . PRO A 1 166 ? 8.213 -2.002 1.596 1.00 95.88 166 PRO A N 1
ATOM 1226 C CA . PRO A 1 166 ? 7.972 -0.977 2.605 1.00 95.88 166 PRO A CA 1
ATOM 1227 C C . PRO A 1 166 ? 9.086 0.063 2.593 1.00 95.88 166 PRO A C 1
ATOM 1229 O O . PRO A 1 166 ? 10.269 -0.283 2.533 1.00 95.88 166 PRO A O 1
ATOM 1232 N N . CYS A 1 167 ? 8.706 1.334 2.729 1.00 95.00 167 CYS A N 1
ATOM 1233 C CA . CYS A 1 167 ? 9.662 2.405 2.956 1.00 95.00 167 CYS A CA 1
ATOM 1234 C C . CYS A 1 167 ? 10.403 2.122 4.264 1.00 95.00 167 CYS A C 1
ATOM 1236 O O . CYS A 1 167 ? 9.877 2.330 5.364 1.00 95.00 167 CYS A O 1
ATOM 1238 N N . ARG A 1 168 ? 11.635 1.620 4.165 1.00 85.31 168 ARG A N 1
ATOM 1239 C CA . ARG A 1 168 ? 12.473 1.464 5.345 1.00 85.31 168 ARG A CA 1
ATOM 1240 C C . ARG A 1 168 ? 12.804 2.865 5.834 1.00 85.31 168 ARG A C 1
ATOM 1242 O O . ARG A 1 168 ? 13.155 3.760 5.056 1.00 85.31 168 ARG A O 1
ATOM 1249 N N . ALA A 1 169 ? 12.780 3.067 7.149 1.00 61.03 169 ALA A N 1
ATOM 1250 C CA . ALA A 1 169 ? 13.698 4.054 7.675 1.00 61.03 169 ALA A CA 1
ATOM 1251 C C . ALA A 1 169 ? 15.063 3.571 7.187 1.00 61.03 169 ALA A C 1
ATOM 1253 O O . ALA A 1 169 ? 15.453 2.494 7.627 1.00 61.03 169 ALA A O 1
ATOM 1254 N N . ARG A 1 170 ? 15.679 4.229 6.174 1.00 55.12 170 A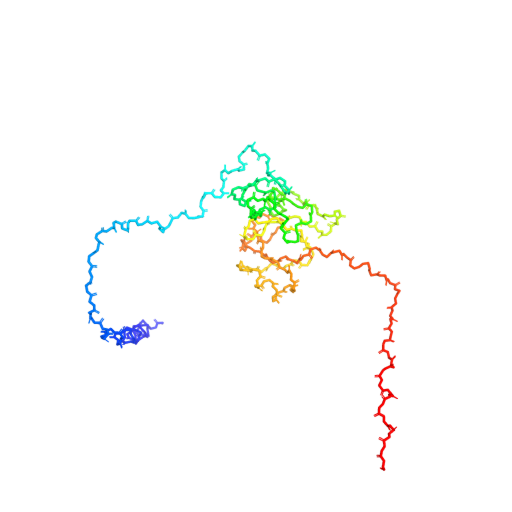RG A N 1
ATOM 1255 C CA . ARG A 1 170 ? 17.104 4.036 5.848 1.00 55.12 170 ARG A CA 1
ATOM 1256 C C . ARG A 1 170 ? 17.748 3.725 7.187 1.00 55.12 170 ARG A C 1
ATOM 1258 O O . ARG A 1 170 ? 17.703 4.599 8.055 1.00 55.12 170 ARG A O 1
ATOM 1265 N N . ALA A 1 171 ? 18.184 2.475 7.386 1.00 49.59 171 ALA A N 1
ATOM 1266 C CA . ALA A 1 171 ? 19.113 2.211 8.459 1.00 49.59 171 ALA A CA 1
ATOM 1267 C C . ALA A 1 171 ? 20.172 3.253 8.163 1.00 49.59 171 ALA A C 1
ATOM 1269 O O . ALA A 1 171 ? 20.675 3.283 7.035 1.00 49.59 171 ALA A O 1
ATOM 1270 N N . THR A 1 172 ? 20.311 4.242 9.042 1.00 48.72 172 THR A N 1
ATOM 1271 C CA . THR A 1 172 ? 21.450 5.134 8.984 1.00 48.72 172 THR A CA 1
ATOM 1272 C C . THR A 1 172 ? 22.595 4.157 8.916 1.00 48.72 172 THR A C 1
ATOM 1274 O O . THR A 1 172 ? 22.827 3.402 9.858 1.00 48.72 172 THR A O 1
ATOM 1277 N N . PHE A 1 173 ? 23.156 4.020 7.717 1.00 44.81 173 PHE A N 1
ATOM 1278 C CA . PHE A 1 173 ? 24.356 3.259 7.509 1.00 44.81 173 PHE A CA 1
ATOM 1279 C C . PHE A 1 173 ? 25.349 4.166 8.202 1.00 44.81 173 PHE A C 1
ATOM 1281 O O . PHE A 1 173 ? 25.827 5.143 7.631 1.00 44.81 173 PHE A O 1
ATOM 1288 N N . THR A 1 174 ? 25.471 3.982 9.513 1.00 48.62 174 THR A N 1
ATOM 1289 C CA . THR A 1 174 ? 26.533 4.574 10.287 1.00 48.62 174 THR A CA 1
ATOM 1290 C C . THR A 1 174 ? 27.748 3.884 9.701 1.00 48.62 174 THR A C 1
ATOM 1292 O O . THR A 1 174 ? 28.040 2.739 10.038 1.00 48.62 174 THR A O 1
ATOM 1295 N N . SER A 1 175 ? 28.339 4.503 8.678 1.00 52.34 175 SER A N 1
ATOM 1296 C CA . SER A 1 175 ? 29.615 4.103 8.102 1.00 52.34 175 SER A CA 1
ATOM 1297 C C . SER A 1 175 ? 30.629 4.171 9.236 1.00 52.34 175 SER A C 1
ATOM 1299 O O . SER A 1 175 ? 31.194 5.222 9.502 1.00 52.34 175 SER A O 1
ATOM 1301 N N . GLY A 1 176 ? 30.737 3.095 10.007 1.00 52.78 176 GLY A N 1
ATOM 1302 C CA . GLY A 1 176 ? 31.436 3.123 11.282 1.00 52.78 176 GLY A CA 1
ATOM 1303 C C . GLY A 1 176 ? 30.938 2.044 12.225 1.00 52.78 176 GLY A C 1
ATOM 1304 O O . GLY A 1 176 ? 30.327 2.355 13.240 1.00 52.78 176 GLY A O 1
ATOM 1305 N N . SER A 1 177 ? 31.151 0.782 11.853 1.00 44.34 177 SER A N 1
ATOM 1306 C CA . SER A 1 177 ? 31.583 -0.308 12.743 1.00 44.34 177 SER A CA 1
ATOM 1307 C C . SER A 1 177 ? 31.388 -1.626 12.005 1.00 44.34 177 SER A C 1
ATOM 1309 O O . SER A 1 177 ? 30.378 -2.313 12.154 1.00 44.34 177 SER A O 1
ATOM 1311 N N . VAL A 1 178 ? 32.379 -1.985 11.190 1.00 51.12 178 VAL A N 1
ATOM 1312 C CA . VAL A 1 178 ? 32.652 -3.395 10.920 1.00 51.12 178 VAL A CA 1
ATOM 1313 C C . VAL A 1 178 ? 33.090 -3.973 12.264 1.00 51.12 178 VAL A C 1
ATOM 1315 O O . VAL A 1 178 ? 34.259 -3.903 12.623 1.00 51.12 178 VAL A O 1
ATOM 1318 N N . VAL A 1 179 ? 32.144 -4.460 13.066 1.00 54.28 179 VAL A N 1
ATOM 1319 C CA . VAL A 1 179 ? 32.489 -5.366 14.160 1.00 54.28 179 VAL A CA 1
ATOM 1320 C C . VAL A 1 179 ? 32.795 -6.687 13.475 1.00 54.28 179 VAL A C 1
ATOM 1322 O O . VAL A 1 179 ? 31.890 -7.463 13.167 1.00 54.28 179 VAL A O 1
ATOM 1325 N N . THR A 1 180 ? 34.068 -6.897 13.146 1.00 53.38 180 THR A N 1
ATOM 1326 C CA . THR A 1 180 ? 34.607 -8.216 12.834 1.00 53.38 180 THR A CA 1
ATOM 1327 C C . THR A 1 180 ? 34.291 -9.113 14.024 1.00 53.38 180 THR A C 1
ATOM 1329 O O . THR A 1 180 ? 34.944 -9.072 15.061 1.00 53.38 180 THR A O 1
ATOM 1332 N N . ASN A 1 181 ? 33.225 -9.901 13.900 1.00 48.59 181 ASN A N 1
ATOM 1333 C CA . ASN A 1 181 ? 32.882 -10.954 14.845 1.00 48.59 181 ASN A CA 1
ATOM 1334 C C . ASN A 1 181 ? 33.764 -12.177 14.544 1.00 48.59 181 ASN A C 1
ATOM 1336 O O . ASN A 1 181 ? 33.282 -13.260 14.228 1.00 48.59 181 ASN A O 1
ATOM 1340 N N . GLU A 1 182 ? 35.077 -11.963 14.560 1.00 54.12 182 GLU A N 1
ATOM 1341 C CA . GLU A 1 182 ? 36.062 -13.023 14.702 1.00 54.12 182 GLU A CA 1
ATOM 1342 C C . GLU A 1 182 ? 36.276 -13.231 16.205 1.00 54.12 182 GLU A C 1
ATOM 1344 O O . GLU A 1 182 ? 36.270 -12.274 16.974 1.00 54.12 182 GLU A O 1
ATOM 1349 N N . ARG A 1 183 ? 36.525 -14.475 16.624 1.00 56.56 183 ARG A N 1
ATOM 1350 C CA . ARG A 1 183 ? 36.758 -14.928 18.014 1.00 56.56 183 ARG A CA 1
ATOM 1351 C C . ARG A 1 183 ? 35.512 -15.277 18.842 1.00 56.56 183 ARG A C 1
ATOM 1353 O 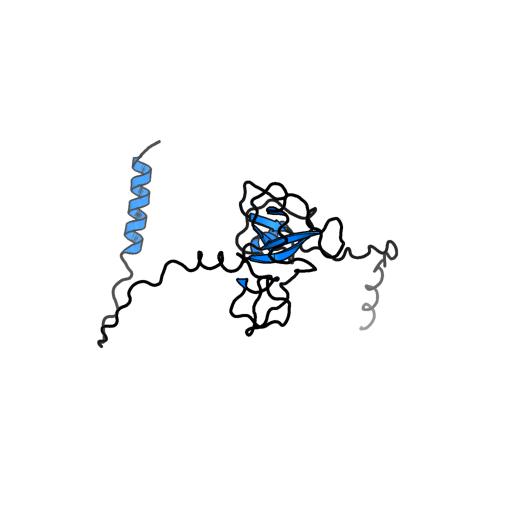O . ARG A 1 183 ? 35.262 -14.724 19.912 1.00 56.56 183 ARG A O 1
ATOM 1360 N N . ARG A 1 184 ? 34.802 -16.337 18.440 1.00 53.34 184 ARG A N 1
ATOM 1361 C CA . ARG A 1 184 ? 34.045 -17.176 19.396 1.00 53.34 184 ARG A CA 1
ATOM 1362 C C . ARG A 1 184 ? 34.099 -18.674 19.068 1.00 53.34 184 ARG A C 1
ATOM 1364 O O . ARG A 1 184 ? 33.072 -19.338 19.099 1.00 53.34 184 ARG A O 1
ATOM 1371 N N . TRP A 1 185 ? 35.292 -19.196 18.769 1.00 57.25 185 TRP A N 1
ATOM 1372 C CA . TRP A 1 185 ? 35.508 -20.627 18.486 1.00 57.25 185 TRP A CA 1
ATOM 1373 C C . TRP A 1 185 ? 36.629 -21.304 19.307 1.00 57.25 185 TRP A C 1
ATOM 1375 O O . TRP A 1 185 ? 36.974 -22.437 19.011 1.00 57.25 185 TRP A O 1
ATOM 1385 N N . GLU A 1 186 ? 37.160 -20.691 20.375 1.00 58.44 186 GLU A N 1
ATOM 1386 C CA . GLU A 1 186 ? 38.311 -21.262 21.123 1.00 58.44 186 GLU A CA 1
ATOM 1387 C C . GLU A 1 186 ? 38.059 -21.610 22.604 1.00 58.44 186 GLU A C 1
ATOM 1389 O O . GLU A 1 186 ? 38.987 -21.661 23.402 1.00 58.44 186 GLU A O 1
ATOM 1394 N N . ARG A 1 187 ? 36.823 -21.872 23.038 1.00 56.75 187 ARG A N 1
ATOM 1395 C CA . ARG A 1 187 ? 36.590 -22.302 24.434 1.00 56.75 187 ARG A CA 1
ATOM 1396 C C . ARG A 1 187 ? 35.622 -23.465 24.540 1.00 56.75 187 ARG A C 1
ATOM 1398 O O . ARG A 1 187 ? 34.520 -23.253 25.017 1.00 56.75 187 ARG A O 1
ATOM 1405 N N . ASN A 1 188 ? 36.026 -24.650 24.073 1.00 56.34 188 ASN A N 1
ATOM 1406 C CA . ASN A 1 188 ? 35.447 -25.945 24.483 1.00 56.34 188 ASN A CA 1
ATOM 1407 C C . ASN A 1 188 ? 36.328 -27.140 24.049 1.00 56.34 188 ASN A C 1
ATOM 1409 O O . ASN A 1 188 ? 35.838 -28.100 23.467 1.00 56.34 188 ASN A O 1
ATOM 1413 N N . GLY A 1 189 ? 37.642 -27.078 24.295 1.00 57.19 189 GLY A N 1
ATOM 1414 C CA . GLY A 1 189 ? 38.585 -28.115 23.850 1.00 57.19 189 GLY A CA 1
ATOM 1415 C C . GLY A 1 189 ? 39.574 -28.616 24.901 1.00 57.19 189 GLY A C 1
ATOM 1416 O O . GLY A 1 189 ? 40.613 -29.135 24.519 1.00 57.19 189 GLY A O 1
ATOM 1417 N N . GLN A 1 190 ? 39.316 -28.443 26.201 1.00 59.84 190 GLN A N 1
ATOM 1418 C CA . GLN A 1 190 ? 40.222 -28.960 27.233 1.00 59.84 190 GLN A CA 1
ATOM 1419 C C . GLN A 1 190 ? 39.471 -29.243 28.535 1.00 59.84 190 GLN A C 1
ATOM 1421 O O . GLN A 1 190 ? 39.373 -28.385 29.404 1.00 59.84 190 GLN A O 1
ATOM 1426 N N . GLN A 1 191 ? 38.910 -30.447 28.635 1.00 65.00 191 GLN A N 1
ATOM 1427 C CA . GLN A 1 191 ? 38.754 -31.204 29.881 1.00 65.00 191 GLN A CA 1
ATOM 1428 C C . GLN A 1 191 ? 38.122 -32.553 29.543 1.00 65.00 191 GLN A C 1
ATOM 1430 O O . GLN A 1 191 ? 36.950 -32.591 29.171 1.00 65.00 191 GLN A O 1
ATOM 1435 N N . SER A 1 192 ? 38.910 -33.624 29.677 1.00 61.41 192 SER A N 1
ATOM 1436 C CA . SER A 1 192 ? 38.553 -34.956 30.208 1.00 61.41 192 SER A CA 1
ATOM 1437 C C . SER A 1 192 ? 39.341 -36.069 29.507 1.00 61.41 192 SER A C 1
ATOM 1439 O O . SER A 1 192 ? 39.048 -36.379 28.356 1.00 61.41 192 SER A O 1
ATOM 1441 N N . LEU A 1 193 ? 40.233 -36.677 30.304 1.00 55.16 193 LEU A N 1
ATOM 1442 C CA . LEU A 1 193 ? 40.797 -38.037 30.238 1.00 55.16 193 LEU A CA 1
ATOM 1443 C C . LEU A 1 193 ? 41.878 -38.335 29.190 1.00 55.16 193 LEU A C 1
ATOM 1445 O O . LEU A 1 193 ? 41.571 -38.413 27.984 1.00 55.16 193 LEU A O 1
#

Sequence (193 aa):
MDGERLDQMTKTLAAATATRRRVLRGLTTRSLGFALSRRGRADTVAKEATARGRCRKKKEDCRGDNQCCSGVCKRRRCRRAPGQGTCTVEKDTCRAKRIIPCNNKQFCACFITARGTSFCGDQERGRCASCTPNADCVEVTGAGSVCIRSGGGFCCDSLGSTCITPCRARATFTSGSVVTNERRWERNGQQSL

pLDDT: mean 77.55, std 20.46, range [43.12, 97.81]